Protein AF-A0AAD9ZVP8-F1 (afdb_monomer)

Structure (mmCIF, N/CA/C/O backbone):
data_AF-A0AAD9ZVP8-F1
#
_entry.id   AF-A0AAD9ZVP8-F1
#
loop_
_atom_site.group_PDB
_atom_site.id
_atom_site.type_symbol
_atom_site.label_atom_id
_atom_site.label_alt_id
_atom_site.label_comp_id
_atom_site.label_asym_id
_atom_site.label_entity_id
_atom_site.label_seq_id
_atom_site.pdbx_PDB_ins_code
_atom_site.Cartn_x
_atom_site.Cartn_y
_atom_site.Cartn_z
_atom_site.occupancy
_atom_site.B_iso_or_equiv
_atom_site.auth_seq_id
_atom_site.auth_comp_id
_atom_site.auth_asym_id
_atom_site.auth_atom_id
_atom_site.pdbx_PDB_model_num
ATOM 1 N N . MET A 1 1 ? 34.867 -7.747 -11.041 1.00 59.44 1 MET A N 1
ATOM 2 C CA . MET A 1 1 ? 35.199 -8.078 -9.638 1.00 59.44 1 MET A CA 1
ATOM 3 C C . MET A 1 1 ? 35.998 -9.370 -9.500 1.00 59.44 1 MET A C 1
ATOM 5 O O . MET A 1 1 ? 36.980 -9.346 -8.780 1.00 59.44 1 MET A O 1
ATOM 9 N N . MET A 1 2 ? 35.679 -10.453 -10.226 1.00 61.31 2 MET A N 1
ATOM 10 C CA . MET A 1 2 ? 36.407 -11.732 -10.077 1.00 61.31 2 MET A CA 1
ATOM 11 C C . MET A 1 2 ? 37.898 -11.703 -10.462 1.00 61.31 2 MET A C 1
ATOM 13 O O . MET A 1 2 ? 38.657 -12.533 -9.989 1.00 61.31 2 MET A O 1
ATOM 17 N N . THR A 1 3 ? 38.340 -10.748 -11.284 1.00 76.00 3 THR A N 1
ATOM 18 C CA . THR A 1 3 ? 39.756 -10.574 -11.654 1.00 76.00 3 THR A CA 1
ATOM 19 C C . THR A 1 3 ? 40.598 -9.817 -10.627 1.00 76.00 3 THR A C 1
ATOM 21 O O . THR A 1 3 ? 41.817 -9.883 -10.709 1.00 76.00 3 THR A O 1
ATOM 24 N N . LEU A 1 4 ? 39.982 -9.075 -9.699 1.00 77.50 4 LEU A N 1
ATOM 25 C CA . LEU A 1 4 ? 40.691 -8.251 -8.706 1.00 77.50 4 LEU A CA 1
ATOM 26 C C . LEU A 1 4 ? 40.782 -8.926 -7.325 1.00 77.50 4 LEU A C 1
ATOM 28 O O . LEU A 1 4 ? 41.330 -8.322 -6.414 1.00 77.50 4 LEU A O 1
ATOM 32 N N . GLU A 1 5 ? 40.235 -10.141 -7.171 1.00 78.69 5 GLU A N 1
ATOM 33 C CA . GLU A 1 5 ? 40.233 -10.924 -5.916 1.00 78.69 5 GLU A CA 1
ATOM 34 C C . GLU A 1 5 ? 39.786 -10.126 -4.673 1.00 78.69 5 GLU A C 1
ATOM 36 O O . GLU A 1 5 ? 40.235 -10.362 -3.555 1.00 78.69 5 GLU A O 1
ATOM 41 N N . ILE A 1 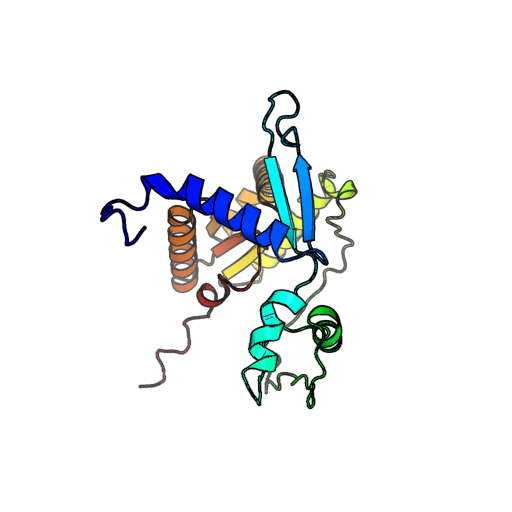6 ? 38.883 -9.163 -4.866 1.00 78.12 6 ILE A N 1
ATOM 42 C CA . ILE A 1 6 ? 38.380 -8.306 -3.791 1.00 78.12 6 ILE A CA 1
ATOM 43 C C . ILE A 1 6 ? 37.360 -9.097 -2.974 1.00 78.12 6 ILE A C 1
ATOM 45 O O . ILE A 1 6 ? 36.383 -9.606 -3.524 1.00 78.12 6 ILE A O 1
ATOM 49 N N . THR A 1 7 ? 37.594 -9.187 -1.667 1.00 75.12 7 THR A N 1
ATOM 50 C CA . THR A 1 7 ? 36.713 -9.884 -0.721 1.00 75.12 7 THR A CA 1
ATOM 51 C C . THR A 1 7 ? 35.566 -9.014 -0.223 1.00 75.12 7 THR A C 1
ATOM 53 O O . THR A 1 7 ? 34.509 -9.551 0.090 1.00 75.12 7 THR A O 1
ATOM 56 N N . ASP A 1 8 ? 35.772 -7.697 -0.148 1.00 79.00 8 ASP A N 1
ATOM 57 C CA . ASP A 1 8 ? 34.772 -6.746 0.333 1.00 79.00 8 ASP A CA 1
ATOM 58 C C . ASP A 1 8 ? 34.085 -6.039 -0.842 1.00 79.00 8 ASP A C 1
ATOM 60 O O . ASP A 1 8 ? 34.660 -5.182 -1.518 1.00 79.00 8 ASP A O 1
ATOM 64 N N . THR A 1 9 ? 32.870 -6.480 -1.156 1.00 79.69 9 THR A N 1
ATOM 65 C CA . THR A 1 9 ? 32.076 -5.957 -2.273 1.00 79.69 9 THR A CA 1
ATOM 66 C C . THR A 1 9 ? 31.272 -4.716 -1.907 1.00 79.69 9 THR A C 1
ATOM 68 O O . THR A 1 9 ? 30.833 -4.004 -2.815 1.00 79.69 9 THR A O 1
ATOM 71 N N . ASP A 1 10 ? 31.088 -4.443 -0.616 1.00 83.56 10 ASP A N 1
ATOM 72 C CA . ASP A 1 10 ? 30.189 -3.386 -0.146 1.00 83.56 10 ASP A CA 1
ATOM 73 C C . ASP A 1 10 ? 30.763 -1.998 -0.459 1.00 83.56 10 ASP A C 1
ATOM 75 O O . ASP A 1 10 ? 30.036 -1.109 -0.911 1.00 83.56 10 ASP A O 1
ATOM 79 N N . ASP A 1 11 ? 32.089 -1.858 -0.387 1.00 85.31 11 ASP A N 1
ATOM 80 C CA . ASP A 1 11 ? 32.824 -0.644 -0.769 1.00 85.31 11 ASP A CA 1
ATOM 81 C C . ASP A 1 11 ? 32.603 -0.230 -2.238 1.00 85.31 11 ASP A C 1
ATOM 83 O O . ASP A 1 11 ? 32.777 0.934 -2.612 1.00 85.31 11 ASP A O 1
ATOM 87 N N . PHE A 1 12 ? 32.200 -1.169 -3.100 1.00 86.88 12 PHE A N 1
ATOM 88 C CA . PHE A 1 12 ? 32.049 -0.951 -4.541 1.00 86.88 12 PHE A CA 1
ATOM 89 C C . PHE A 1 12 ? 30.594 -0.806 -5.001 1.00 86.88 12 PHE A C 1
ATOM 91 O O . PHE A 1 12 ? 30.352 -0.622 -6.201 1.00 86.88 12 PHE A O 1
ATOM 98 N N . LEU A 1 13 ? 29.627 -0.817 -4.077 1.00 89.00 13 LEU A N 1
ATOM 99 C CA . LEU A 1 13 ? 28.199 -0.714 -4.388 1.00 89.00 13 LEU A CA 1
ATOM 100 C C . LEU A 1 13 ? 27.863 0.551 -5.198 1.00 89.00 13 LEU A C 1
ATOM 102 O O . LEU A 1 13 ? 27.080 0.512 -6.150 1.00 89.00 13 LEU A O 1
ATOM 106 N N . HIS A 1 14 ? 28.495 1.679 -4.867 1.00 91.31 14 HIS A N 1
ATOM 107 C CA . HIS A 1 14 ? 28.288 2.943 -5.577 1.00 91.31 14 HIS A CA 1
ATOM 108 C C . HIS A 1 14 ? 28.765 2.882 -7.033 1.00 91.31 14 HIS A C 1
ATOM 110 O O . HIS A 1 14 ? 28.076 3.363 -7.933 1.00 91.31 14 HIS A O 1
ATOM 116 N N . ILE A 1 15 ? 29.916 2.248 -7.282 1.00 91.62 15 ILE A N 1
ATOM 117 C CA . ILE A 1 15 ? 30.448 2.083 -8.641 1.00 91.62 15 ILE A CA 1
ATOM 118 C C . ILE A 1 15 ? 29.540 1.151 -9.438 1.00 91.62 15 ILE A C 1
ATOM 120 O O . ILE A 1 15 ? 29.192 1.467 -10.574 1.00 91.62 15 ILE A O 1
ATOM 124 N N . GLN A 1 16 ? 29.104 0.046 -8.829 1.00 90.88 16 GLN A N 1
ATOM 125 C CA . GLN A 1 16 ? 28.146 -0.864 -9.448 1.00 90.88 16 GLN A CA 1
ATOM 126 C C . GLN A 1 16 ? 26.853 -0.136 -9.836 1.00 90.88 16 GLN A C 1
ATOM 128 O O . GLN A 1 16 ? 26.400 -0.276 -10.966 1.00 90.88 16 GLN A O 1
ATOM 133 N N . THR A 1 17 ? 26.326 0.720 -8.960 1.00 92.00 17 THR A N 1
ATOM 134 C CA . THR A 1 17 ? 25.105 1.496 -9.229 1.00 92.00 17 THR A CA 1
ATOM 135 C C . THR A 1 17 ? 25.268 2.422 -10.445 1.00 92.00 17 THR A C 1
ATOM 137 O O . THR A 1 17 ? 24.377 2.503 -11.292 1.00 92.00 17 THR A O 1
ATOM 140 N N . ILE A 1 18 ? 26.424 3.087 -10.585 1.00 94.06 18 ILE A N 1
ATOM 141 C CA . ILE A 1 18 ? 26.738 3.929 -11.756 1.00 94.06 18 ILE A CA 1
ATOM 142 C C . ILE A 1 18 ? 26.882 3.075 -13.023 1.00 94.06 18 ILE A C 1
ATOM 144 O O . ILE A 1 18 ? 26.387 3.459 -14.085 1.00 94.06 18 ILE A O 1
ATOM 148 N N . CYS A 1 19 ? 27.542 1.918 -12.930 1.00 93.94 19 CYS A N 1
ATOM 149 C CA . CYS A 1 19 ? 27.679 0.988 -14.049 1.00 93.94 19 CYS A CA 1
ATOM 150 C C . CYS A 1 19 ? 26.321 0.440 -14.510 1.00 93.94 19 CYS A C 1
ATOM 152 O O . CYS A 1 19 ? 26.070 0.384 -15.716 1.00 93.94 19 CYS A O 1
ATOM 154 N N . ASP A 1 20 ? 25.438 0.089 -13.578 1.00 93.12 20 ASP A N 1
ATOM 155 C CA . ASP A 1 20 ? 24.083 -0.379 -13.868 1.00 93.12 20 ASP A CA 1
ATOM 156 C C . ASP A 1 20 ? 23.264 0.730 -14.538 1.00 93.12 20 ASP A C 1
ATOM 158 O O . ASP A 1 20 ? 22.659 0.502 -15.587 1.00 93.12 20 ASP A O 1
ATOM 162 N N . PHE A 1 21 ? 23.326 1.962 -14.018 1.00 93.88 21 PHE A N 1
ATOM 163 C CA . PHE A 1 21 ? 22.697 3.128 -14.644 1.00 93.88 21 PHE A CA 1
ATOM 164 C C . PHE A 1 21 ? 23.197 3.349 -16.079 1.00 93.88 21 PHE A C 1
ATOM 166 O O . PHE A 1 21 ? 22.393 3.453 -17.008 1.00 93.88 21 PHE A O 1
ATOM 173 N N . ALA A 1 22 ? 24.518 3.369 -16.286 1.00 93.88 22 ALA A N 1
ATOM 174 C CA . ALA A 1 22 ? 25.115 3.553 -17.608 1.00 93.88 22 ALA A CA 1
ATOM 175 C C . ALA A 1 22 ? 24.710 2.433 -18.581 1.00 93.88 22 ALA A C 1
ATOM 177 O O . ALA A 1 22 ? 24.419 2.694 -19.750 1.00 93.88 22 ALA A O 1
ATOM 178 N N . THR A 1 23 ? 24.632 1.195 -18.089 1.00 94.31 23 THR A N 1
ATOM 179 C CA . THR A 1 23 ? 24.200 0.034 -18.876 1.00 94.31 23 THR A CA 1
ATOM 180 C C . THR A 1 23 ? 22.735 0.154 -19.282 1.00 94.31 23 THR A C 1
ATOM 182 O O . THR A 1 23 ? 22.406 -0.066 -20.449 1.00 94.31 23 THR A O 1
ATOM 185 N N . LEU A 1 24 ? 21.849 0.541 -18.359 1.00 93.00 24 LEU A N 1
ATOM 186 C CA . LEU A 1 24 ? 20.423 0.711 -18.641 1.00 93.00 24 LEU A CA 1
ATOM 187 C C . LEU A 1 24 ? 20.175 1.831 -19.657 1.00 93.00 24 LEU A C 1
ATOM 189 O O . LEU A 1 24 ? 19.443 1.613 -20.621 1.00 93.00 24 LEU A O 1
ATOM 193 N N . VAL A 1 25 ? 20.830 2.984 -19.491 1.00 92.12 25 VAL A N 1
ATOM 194 C CA . VAL A 1 25 ? 20.725 4.120 -20.424 1.00 92.12 25 VAL A CA 1
ATOM 195 C C . VAL A 1 25 ? 21.313 3.779 -21.799 1.00 92.12 25 VAL A C 1
ATOM 197 O O . VAL A 1 25 ? 20.757 4.177 -22.821 1.00 92.12 25 VAL A O 1
ATOM 200 N N . GLY A 1 26 ? 22.410 3.018 -21.846 1.00 92.25 26 GLY A N 1
ATOM 201 C CA . GLY A 1 26 ? 23.027 2.584 -23.103 1.00 92.25 26 GLY A CA 1
ATOM 202 C C . GLY A 1 26 ? 22.234 1.504 -23.845 1.00 92.25 26 GLY A C 1
ATOM 203 O O . GLY A 1 26 ? 22.279 1.443 -25.073 1.00 92.25 26 GLY A O 1
ATOM 204 N N . THR A 1 27 ? 21.499 0.659 -23.118 1.00 92.12 27 THR A N 1
ATOM 205 C CA . THR A 1 27 ? 20.766 -0.482 -23.692 1.00 92.12 27 THR A CA 1
ATOM 206 C C . THR A 1 27 ? 19.342 -0.109 -24.095 1.00 92.12 27 THR A C 1
ATOM 208 O O . THR A 1 27 ? 18.885 -0.482 -25.178 1.00 92.12 27 THR A O 1
ATOM 211 N N . TYR A 1 28 ? 18.619 0.617 -23.238 1.00 89.56 28 TYR A N 1
ATOM 212 C CA . TYR A 1 28 ? 17.201 0.901 -23.436 1.00 89.56 28 TYR A CA 1
ATOM 213 C C . TYR A 1 28 ? 16.975 2.351 -23.863 1.00 89.56 28 TYR A C 1
ATOM 215 O O . TYR A 1 28 ? 17.148 3.287 -23.092 1.00 89.56 28 TYR A O 1
ATOM 223 N N . THR A 1 29 ? 16.514 2.533 -25.100 1.00 81.38 29 THR A N 1
ATOM 224 C CA . THR A 1 29 ? 16.231 3.857 -25.686 1.00 81.38 29 THR A CA 1
ATOM 225 C C . THR A 1 29 ? 14.752 4.245 -25.647 1.00 81.38 29 THR A C 1
ATOM 227 O O . THR A 1 29 ? 14.397 5.370 -25.993 1.00 81.38 29 THR A O 1
ATOM 230 N N . ARG A 1 30 ? 13.863 3.320 -25.264 1.00 85.06 30 ARG A N 1
ATOM 231 C CA . ARG A 1 30 ? 12.406 3.518 -25.244 1.00 85.06 30 ARG A CA 1
ATOM 232 C C . ARG A 1 30 ? 11.826 3.079 -23.910 1.00 85.06 30 ARG A C 1
ATOM 234 O O . ARG A 1 30 ? 12.261 2.079 -23.354 1.00 85.06 30 ARG A O 1
ATOM 241 N N . GLY A 1 31 ? 10.814 3.807 -23.443 1.00 84.12 31 GLY A N 1
ATOM 242 C CA . GLY A 1 31 ? 10.083 3.476 -22.219 1.00 84.12 31 GLY A CA 1
ATOM 243 C C . GLY A 1 31 ? 10.792 3.875 -20.923 1.00 84.12 31 GLY A C 1
ATOM 244 O O . GLY A 1 31 ? 10.226 3.653 -19.858 1.00 84.12 31 GLY A O 1
ATOM 245 N N . LEU A 1 32 ? 11.981 4.483 -20.993 1.00 91.12 32 LEU A N 1
ATOM 246 C CA . LEU A 1 32 ? 12.679 5.052 -19.842 1.00 91.12 32 LEU A CA 1
ATOM 247 C C . LEU A 1 32 ? 12.770 6.572 -19.977 1.00 91.12 32 LEU A C 1
ATOM 249 O O . LEU A 1 32 ? 12.989 7.086 -21.075 1.00 91.12 32 LEU A O 1
ATOM 253 N N . SER A 1 33 ? 12.648 7.265 -18.849 1.00 92.75 33 SER A N 1
ATOM 254 C CA . SER A 1 33 ? 12.877 8.704 -18.729 1.00 92.75 33 SER A CA 1
ATOM 255 C C . SER A 1 33 ? 13.888 8.974 -17.626 1.00 92.75 33 SER A C 1
ATOM 257 O O . SER A 1 33 ? 13.885 8.309 -16.590 1.00 92.75 33 SER A O 1
ATOM 259 N N . ILE A 1 34 ? 14.731 9.978 -17.839 1.00 92.69 34 ILE A N 1
ATOM 260 C CA . ILE A 1 34 ? 15.648 10.485 -16.822 1.00 92.69 34 ILE A CA 1
ATOM 261 C C . ILE A 1 34 ? 15.014 11.738 -16.226 1.00 92.69 34 ILE A C 1
ATOM 263 O O . ILE A 1 34 ? 14.732 12.693 -16.951 1.00 92.69 34 ILE A O 1
ATOM 267 N N . ILE A 1 35 ? 14.778 11.714 -14.920 1.00 92.81 35 ILE A N 1
ATOM 268 C CA . ILE A 1 35 ? 14.218 12.823 -14.150 1.00 92.81 35 ILE A CA 1
ATOM 269 C C . ILE A 1 35 ? 15.341 13.373 -13.272 1.00 92.81 35 ILE A C 1
ATOM 271 O O . ILE A 1 35 ? 16.049 12.610 -12.616 1.00 92.81 35 ILE A O 1
ATOM 275 N N . ILE A 1 36 ? 15.532 14.690 -13.312 1.00 92.56 36 ILE A N 1
ATOM 276 C CA . ILE A 1 36 ? 16.545 15.393 -12.525 1.00 92.56 36 ILE A CA 1
ATOM 277 C C . ILE A 1 36 ? 15.810 16.355 -11.607 1.00 92.56 36 ILE A C 1
ATOM 279 O O . ILE A 1 36 ? 15.215 17.326 -12.080 1.00 92.56 36 ILE A O 1
ATOM 283 N N . GLU A 1 37 ? 15.858 16.080 -10.313 1.00 90.75 37 GLU A N 1
ATOM 284 C CA . GLU A 1 37 ? 15.217 16.884 -9.280 1.00 90.75 37 GLU A CA 1
ATOM 285 C C . GLU A 1 37 ? 16.313 17.603 -8.495 1.00 90.75 37 GLU A C 1
ATOM 287 O O . GLU A 1 37 ? 17.084 16.955 -7.799 1.00 90.75 37 GLU A O 1
ATOM 292 N N . PRO A 1 38 ? 16.468 18.929 -8.642 1.00 86.94 38 PRO A N 1
ATOM 293 C CA . PRO A 1 38 ? 17.549 19.660 -7.979 1.00 86.94 38 PRO A CA 1
ATOM 294 C C . PRO A 1 38 ? 17.308 19.898 -6.479 1.00 86.94 38 PRO A C 1
ATOM 296 O O . PRO A 1 38 ? 18.251 20.234 -5.760 1.00 86.94 38 PRO A O 1
ATOM 299 N N . PHE A 1 39 ? 16.058 19.777 -6.025 1.00 88.38 39 PHE A N 1
ATOM 300 C CA . PHE A 1 39 ? 15.632 20.049 -4.655 1.00 88.38 39 PHE A CA 1
ATOM 301 C C . PHE A 1 39 ? 14.542 19.057 -4.242 1.00 88.38 39 PHE A C 1
ATOM 303 O O . PHE A 1 39 ? 13.682 18.726 -5.059 1.00 88.38 39 PHE A O 1
ATOM 310 N N . ASP A 1 40 ? 14.526 18.670 -2.966 1.00 83.81 40 ASP A N 1
ATOM 311 C CA . ASP A 1 40 ? 13.388 17.976 -2.354 1.00 83.81 40 ASP A CA 1
ATOM 312 C C . ASP A 1 40 ? 12.226 18.971 -2.153 1.00 83.81 40 ASP A C 1
ATOM 314 O O . ASP A 1 40 ? 12.414 20.066 -1.610 1.00 83.81 40 ASP A O 1
ATOM 318 N N . GLU A 1 41 ? 11.006 18.586 -2.547 1.00 78.81 41 GLU A N 1
ATOM 319 C CA . GLU A 1 41 ? 9.777 19.366 -2.331 1.00 78.81 41 GLU A CA 1
ATOM 320 C C . GLU A 1 41 ? 9.571 19.756 -0.856 1.00 78.81 41 GLU A C 1
ATOM 322 O O . GLU A 1 41 ? 8.981 20.799 -0.560 1.00 78.81 41 GLU A O 1
ATOM 327 N N . ARG A 1 42 ? 10.066 18.943 0.085 1.00 80.00 42 ARG A N 1
ATOM 328 C CA . ARG A 1 42 ? 9.959 19.194 1.532 1.00 80.00 42 ARG A CA 1
ATOM 329 C C . ARG A 1 42 ? 10.949 20.240 2.034 1.00 80.00 42 ARG A C 1
ATOM 331 O O . ARG A 1 42 ? 10.700 20.855 3.071 1.00 80.00 42 ARG A O 1
ATOM 338 N N . MET A 1 43 ? 12.075 20.423 1.345 1.00 82.50 43 MET A N 1
ATOM 339 C CA . MET A 1 43 ? 13.186 21.274 1.783 1.00 82.50 43 MET A CA 1
ATOM 340 C C . MET A 1 43 ? 13.759 22.083 0.603 1.00 82.50 43 MET A C 1
ATOM 342 O O . MET A 1 43 ? 14.936 21.949 0.275 1.00 82.50 43 MET A O 1
ATOM 346 N N . PRO A 1 44 ? 12.978 23.000 -0.002 1.00 80.31 44 PRO A N 1
ATOM 347 C CA . PRO A 1 44 ? 13.347 23.675 -1.253 1.00 80.31 44 PRO A CA 1
ATOM 348 C C . PRO A 1 44 ? 14.577 24.593 -1.146 1.00 80.31 44 PRO A C 1
ATOM 350 O O . PRO A 1 44 ? 15.119 25.037 -2.153 1.00 80.31 44 PRO A O 1
ATOM 353 N N . HIS A 1 45 ? 15.009 24.923 0.074 1.00 85.12 45 HIS A N 1
ATOM 354 C CA . HIS A 1 45 ? 16.156 25.797 0.330 1.00 85.12 45 HIS A CA 1
ATOM 355 C C . HIS A 1 45 ? 17.485 25.047 0.473 1.00 85.12 45 HIS A C 1
ATOM 357 O O . HIS A 1 45 ? 18.532 25.693 0.526 1.00 85.12 45 HIS A O 1
ATOM 363 N N . ILE A 1 46 ? 17.458 23.715 0.552 1.00 88.88 46 ILE A N 1
ATOM 364 C CA . ILE A 1 46 ? 18.658 22.888 0.660 1.00 88.88 46 ILE A CA 1
ATOM 365 C C . ILE A 1 46 ? 18.865 22.203 -0.695 1.00 88.88 46 ILE A C 1
ATOM 367 O O . ILE A 1 46 ? 17.959 21.511 -1.154 1.00 88.88 46 ILE A O 1
ATOM 371 N N . PRO A 1 47 ? 20.014 22.407 -1.367 1.00 86.06 47 PRO A N 1
ATOM 372 C CA . PRO A 1 47 ? 20.300 21.702 -2.608 1.00 86.06 47 PRO A CA 1
ATOM 373 C C . PRO A 1 47 ? 20.488 20.211 -2.314 1.00 86.06 47 PRO A C 1
ATOM 375 O O . PRO A 1 47 ? 21.432 19.838 -1.617 1.00 86.06 47 PRO A O 1
ATOM 378 N N . ASP A 1 48 ? 19.603 19.385 -2.867 1.00 87.88 48 ASP A N 1
ATOM 379 C CA . ASP A 1 48 ? 19.665 17.923 -2.796 1.00 87.88 48 ASP A CA 1
ATOM 380 C C . ASP A 1 48 ? 19.357 17.341 -4.186 1.00 87.88 48 ASP A C 1
ATOM 382 O O . ASP A 1 48 ? 18.211 17.006 -4.490 1.00 87.88 48 ASP A O 1
ATOM 386 N N . PRO A 1 49 ? 20.347 17.342 -5.099 1.00 90.06 49 PRO A N 1
ATOM 387 C CA . PRO A 1 49 ? 20.126 16.940 -6.476 1.00 90.06 49 PRO A CA 1
ATOM 388 C C . PRO A 1 49 ? 20.014 15.416 -6.600 1.00 90.06 49 PRO A C 1
ATOM 390 O O . PRO A 1 49 ? 20.989 14.688 -6.402 1.00 90.06 49 PRO A O 1
ATOM 393 N N . VAL A 1 50 ? 18.848 14.943 -7.032 1.00 91.69 50 VAL A N 1
ATOM 394 C CA . VAL A 1 50 ? 18.556 13.532 -7.287 1.00 91.69 50 VAL A CA 1
ATOM 395 C C . VAL A 1 50 ? 18.403 13.286 -8.786 1.00 91.69 50 VAL A C 1
ATOM 397 O O . VAL A 1 50 ? 17.709 14.004 -9.507 1.00 91.69 50 VAL A O 1
ATOM 400 N N . LEU A 1 51 ? 19.068 12.234 -9.264 1.00 92.06 51 LEU A N 1
ATOM 401 C CA . LEU A 1 51 ? 18.947 11.725 -10.626 1.00 92.06 51 LEU A CA 1
ATOM 402 C C . LEU A 1 51 ? 18.190 10.396 -10.593 1.00 92.06 51 LEU A C 1
ATOM 404 O O . LEU A 1 51 ? 18.722 9.393 -10.119 1.00 92.06 51 LEU A O 1
ATOM 408 N N . GLN A 1 52 ? 16.972 10.371 -11.132 1.00 92.06 52 GLN A N 1
ATOM 409 C CA . GLN A 1 52 ? 16.126 9.182 -11.149 1.00 92.06 52 GLN A CA 1
ATOM 410 C C . GLN A 1 52 ? 15.916 8.666 -12.574 1.00 92.06 52 GLN A C 1
ATOM 412 O O . GLN A 1 52 ? 15.367 9.352 -13.438 1.00 92.06 52 GLN A O 1
ATOM 417 N N . LEU A 1 53 ? 16.291 7.408 -12.810 1.00 92.81 53 LEU A N 1
ATOM 418 C CA . LEU A 1 53 ? 15.919 6.677 -14.018 1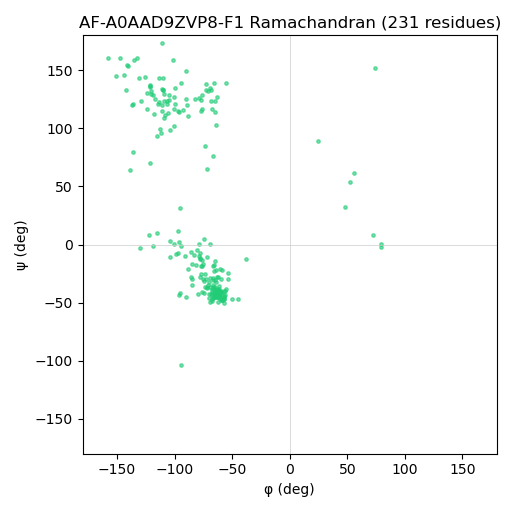.00 92.81 53 LEU A CA 1
ATOM 419 C C . LEU A 1 53 ? 14.572 5.984 -13.793 1.00 92.81 53 LEU A C 1
ATOM 421 O O . LEU A 1 53 ? 14.479 5.037 -13.015 1.00 92.81 53 LEU A O 1
ATOM 425 N N . SER A 1 54 ? 13.528 6.446 -14.477 1.00 92.94 54 SER A N 1
ATOM 426 C CA . SER A 1 54 ? 12.167 5.918 -14.333 1.00 92.94 54 SER A CA 1
ATOM 427 C C . SER A 1 54 ? 11.766 5.089 -15.547 1.00 92.94 54 SER A C 1
ATOM 429 O O . SER A 1 54 ? 11.781 5.581 -16.674 1.00 92.94 54 SER A O 1
ATOM 431 N N . CYS A 1 55 ? 11.375 3.834 -15.320 1.00 91.38 55 CYS A N 1
ATOM 432 C CA . CYS A 1 55 ? 10.787 2.977 -16.348 1.00 91.38 55 CYS A CA 1
ATOM 433 C C . CYS A 1 55 ? 9.261 3.142 -16.358 1.00 91.38 55 CYS A C 1
ATOM 435 O O . CYS A 1 55 ? 8.602 2.964 -15.334 1.00 91.38 55 CYS A O 1
ATOM 437 N N . HIS A 1 56 ? 8.702 3.467 -17.519 1.00 91.31 56 HIS A N 1
ATOM 438 C CA . HIS A 1 56 ? 7.264 3.651 -17.731 1.00 91.31 56 HIS A CA 1
ATOM 439 C C . HIS A 1 56 ? 6.610 2.469 -18.454 1.00 91.31 56 HIS A C 1
ATOM 441 O O . HIS A 1 56 ? 5.385 2.399 -18.522 1.00 91.31 56 HIS A O 1
ATOM 447 N N . ASP A 1 57 ? 7.410 1.546 -18.991 1.00 92.38 57 ASP A N 1
ATOM 448 C CA . ASP A 1 57 ? 6.928 0.377 -19.721 1.00 92.38 57 ASP A CA 1
ATOM 449 C C . ASP A 1 57 ? 7.210 -0.914 -18.941 1.00 92.38 57 ASP A C 1
ATOM 451 O O . ASP A 1 57 ? 8.286 -1.512 -19.018 1.00 92.38 57 ASP A O 1
ATOM 455 N N . ALA A 1 58 ? 6.201 -1.369 -18.196 1.00 91.19 58 ALA A N 1
ATOM 456 C CA . ALA A 1 58 ? 6.273 -2.610 -17.430 1.00 91.19 58 ALA A CA 1
ATOM 457 C C . ALA A 1 58 ? 6.388 -3.864 -18.321 1.00 91.19 58 ALA A C 1
ATOM 459 O O . ALA A 1 58 ? 6.805 -4.921 -17.834 1.00 91.19 58 ALA A O 1
ATOM 460 N N . SER A 1 59 ? 6.058 -3.772 -19.617 1.00 92.25 59 SER A N 1
ATOM 461 C CA . SER A 1 59 ? 6.153 -4.911 -20.536 1.00 92.25 59 SER A CA 1
ATOM 462 C C . SER A 1 59 ? 7.601 -5.358 -20.765 1.00 92.25 59 SER A C 1
ATOM 464 O O . SER A 1 59 ? 7.853 -6.549 -20.956 1.00 92.25 59 SER A O 1
ATOM 466 N N . LEU A 1 60 ? 8.569 -4.438 -20.653 1.00 91.25 60 LEU A N 1
ATOM 467 C CA . LEU A 1 60 ? 9.996 -4.729 -20.829 1.00 91.25 60 LEU A CA 1
ATOM 468 C C . LEU A 1 60 ? 10.503 -5.777 -19.832 1.00 91.25 60 LEU A C 1
ATOM 470 O O . LEU A 1 60 ? 11.263 -6.667 -20.207 1.00 91.25 60 LEU A O 1
ATOM 474 N N . ALA A 1 61 ? 10.050 -5.700 -18.578 1.00 91.38 61 ALA A N 1
ATOM 475 C CA . ALA A 1 61 ? 10.490 -6.602 -17.518 1.00 91.38 61 ALA A CA 1
ATOM 476 C C . ALA A 1 61 ? 9.892 -8.012 -17.653 1.00 91.38 61 ALA A C 1
ATOM 478 O O . ALA A 1 61 ? 10.562 -9.001 -17.360 1.00 91.38 61 ALA A O 1
ATOM 479 N N . ILE A 1 62 ? 8.638 -8.121 -18.104 1.00 92.75 62 ILE A N 1
ATOM 480 C CA . ILE A 1 62 ? 7.935 -9.409 -18.205 1.00 92.75 62 ILE A CA 1
ATOM 481 C C . ILE A 1 62 ? 8.168 -10.110 -19.551 1.00 92.75 62 ILE A C 1
ATOM 483 O O . ILE A 1 62 ? 8.032 -11.330 -19.642 1.00 92.75 62 ILE A O 1
ATOM 487 N N . LYS A 1 63 ? 8.573 -9.372 -20.591 1.00 92.44 63 LYS A N 1
ATOM 488 C CA . LYS A 1 63 ? 8.812 -9.904 -21.939 1.00 92.44 63 LYS A CA 1
ATOM 489 C C . LYS A 1 63 ? 9.713 -11.154 -21.964 1.00 92.44 63 LYS A C 1
ATOM 491 O O . LYS A 1 63 ? 9.291 -12.141 -22.564 1.00 92.44 63 LYS A O 1
ATOM 496 N N . PRO A 1 64 ? 10.870 -11.206 -21.270 1.00 94.00 64 PRO A N 1
ATOM 497 C CA . PRO A 1 64 ? 11.712 -12.405 -21.262 1.00 94.00 64 PRO A CA 1
ATOM 498 C C . PRO A 1 64 ? 11.026 -13.631 -20.647 1.00 94.00 64 PRO A C 1
ATOM 500 O O . PRO A 1 64 ? 11.350 -14.761 -21.003 1.00 94.00 64 PRO A O 1
ATOM 503 N N . VAL A 1 65 ? 10.079 -13.429 -19.724 1.00 94.50 65 VAL A N 1
ATOM 504 C CA . VAL A 1 65 ? 9.300 -14.517 -19.117 1.00 94.50 65 VAL A CA 1
ATOM 505 C C . VAL A 1 65 ? 8.341 -15.104 -20.151 1.00 94.50 65 VAL A C 1
ATOM 507 O O . VAL A 1 65 ? 8.287 -16.322 -20.308 1.00 94.50 65 VAL A O 1
ATOM 510 N N . PHE A 1 66 ? 7.636 -14.258 -20.903 1.00 93.19 66 PHE A N 1
ATOM 511 C CA . PHE A 1 66 ? 6.744 -14.717 -21.971 1.00 93.19 66 PHE A CA 1
ATOM 512 C C . PHE A 1 66 ? 7.493 -15.361 -23.143 1.00 93.19 66 PHE A C 1
ATOM 514 O O . PHE A 1 66 ? 6.997 -16.328 -23.711 1.00 93.19 66 PHE A O 1
ATOM 521 N N . ASP A 1 67 ? 8.693 -14.875 -23.471 1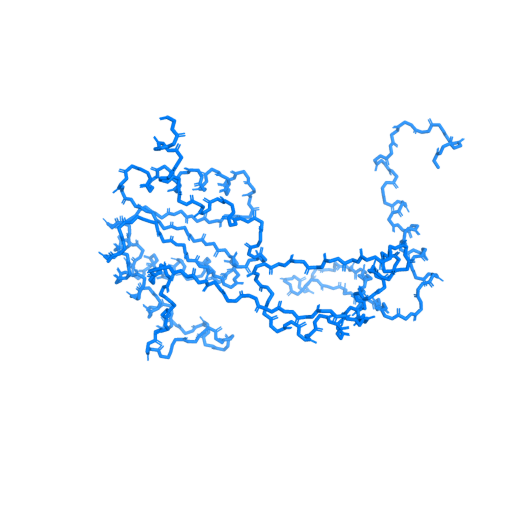.00 94.00 67 ASP A N 1
ATOM 522 C CA . ASP A 1 67 ? 9.502 -15.438 -24.559 1.00 94.00 67 ASP A CA 1
ATOM 523 C C . ASP A 1 67 ? 10.139 -16.788 -24.165 1.00 94.00 67 ASP A C 1
ATOM 525 O O . ASP A 1 67 ? 10.336 -17.663 -25.010 1.00 94.00 67 ASP A O 1
ATOM 529 N N . ARG A 1 68 ? 10.462 -16.983 -22.877 1.00 96.62 68 ARG A N 1
ATOM 530 C CA . ARG A 1 68 ? 11.139 -18.194 -22.379 1.00 96.62 68 ARG A CA 1
ATOM 531 C C . ARG A 1 68 ? 10.188 -19.350 -22.072 1.00 96.62 68 ARG A C 1
ATOM 533 O O . ARG A 1 68 ? 10.585 -20.507 -22.216 1.00 96.62 68 ARG A O 1
ATOM 540 N N . PHE A 1 69 ? 8.979 -19.067 -21.592 1.00 96.06 69 PHE A N 1
ATOM 541 C CA . PHE A 1 69 ? 8.048 -20.091 -21.119 1.00 96.06 69 PHE A CA 1
ATOM 542 C C . PHE A 1 69 ? 6.844 -20.227 -22.050 1.00 96.06 69 PHE A C 1
ATOM 544 O O . PHE A 1 69 ? 6.196 -19.249 -22.396 1.00 96.06 69 PHE A O 1
ATOM 551 N N . GLN A 1 70 ? 6.490 -21.468 -22.391 1.00 93.62 70 GLN A N 1
ATOM 552 C CA . GLN A 1 70 ? 5.359 -21.756 -23.279 1.00 93.62 70 GLN A CA 1
ATOM 553 C C . GLN A 1 70 ? 4.005 -21.337 -22.686 1.00 93.62 70 GLN A C 1
ATOM 555 O O . GLN A 1 70 ? 3.113 -20.905 -23.413 1.00 93.62 70 GLN A O 1
ATOM 560 N N . SER A 1 71 ? 3.828 -21.494 -21.372 1.00 93.25 71 SER A N 1
ATOM 561 C CA . SER A 1 71 ? 2.584 -21.161 -20.678 1.00 93.25 71 SER A CA 1
ATOM 562 C C . SER A 1 71 ? 2.878 -20.423 -19.380 1.00 93.25 71 SER A C 1
ATOM 564 O O . SER A 1 71 ? 3.529 -20.971 -18.490 1.00 93.25 71 SER A O 1
ATOM 566 N N . VAL A 1 72 ? 2.349 -19.208 -19.258 1.00 93.56 72 VAL A N 1
ATOM 567 C CA . VAL A 1 72 ? 2.429 -18.386 -18.047 1.00 93.56 72 VAL A CA 1
ATOM 568 C C . VAL A 1 72 ? 1.013 -18.159 -17.533 1.00 93.56 72 VAL A C 1
ATOM 570 O O . VAL A 1 72 ? 0.148 -17.693 -18.273 1.00 93.56 72 VAL A O 1
ATOM 573 N N . VAL A 1 73 ? 0.768 -18.502 -16.269 1.00 92.69 73 VAL A N 1
ATOM 574 C CA . VAL A 1 73 ? -0.535 -18.324 -15.618 1.00 92.69 73 VAL A CA 1
ATOM 575 C C . VAL A 1 73 ? -0.400 -17.237 -14.561 1.00 92.69 73 VAL A C 1
ATOM 577 O O . VAL A 1 73 ? 0.387 -17.370 -13.629 1.00 92.69 73 VAL A O 1
ATOM 580 N N . ILE A 1 74 ? -1.174 -16.163 -14.709 1.00 90.44 74 ILE A N 1
ATOM 581 C CA . ILE A 1 74 ? -1.239 -15.073 -13.734 1.00 90.44 74 ILE A CA 1
ATOM 582 C C . ILE A 1 74 ? -2.497 -15.275 -12.894 1.00 90.44 74 ILE A C 1
ATOM 584 O O . ILE A 1 74 ? -3.613 -15.215 -13.408 1.00 90.44 74 ILE A O 1
ATOM 588 N N . THR A 1 75 ? -2.318 -15.503 -11.597 1.00 89.25 75 THR A N 1
ATOM 589 C CA . THR A 1 75 ? -3.415 -15.651 -10.637 1.00 89.25 75 THR A CA 1
ATOM 590 C C . THR A 1 75 ? -3.302 -14.592 -9.556 1.00 89.25 75 THR A C 1
ATOM 592 O O . THR A 1 75 ? -2.256 -14.468 -8.924 1.00 89.25 75 THR A O 1
ATOM 595 N N . SER A 1 76 ? -4.379 -13.860 -9.287 1.00 85.31 76 SER A N 1
ATOM 596 C CA . SER A 1 76 ? -4.489 -13.073 -8.060 1.00 85.31 76 SER A CA 1
ATOM 597 C C . SER A 1 76 ? -5.952 -12.937 -7.643 1.00 85.31 76 SER A C 1
ATOM 599 O O . SER A 1 76 ? -6.851 -12.884 -8.483 1.00 85.31 76 SER A O 1
ATOM 601 N N . GLY A 1 77 ? -6.179 -12.930 -6.327 1.00 80.50 77 GLY A N 1
ATOM 602 C CA . GLY A 1 77 ? -7.509 -12.830 -5.724 1.00 80.50 77 GLY A CA 1
ATOM 603 C C . GLY A 1 77 ? -8.075 -11.409 -5.693 1.00 80.50 77 GLY A C 1
ATOM 604 O O . GLY A 1 77 ? -9.247 -11.234 -5.379 1.00 80.50 77 GLY A O 1
ATOM 605 N N . THR A 1 78 ? -7.264 -10.399 -6.018 1.00 79.62 78 THR A N 1
ATOM 606 C CA . THR A 1 78 ? -7.631 -8.976 -5.937 1.00 79.62 78 THR A CA 1
ATOM 607 C C . THR A 1 78 ? -7.503 -8.241 -7.270 1.00 79.62 78 THR A C 1
ATOM 609 O O . THR A 1 78 ? -7.651 -7.021 -7.302 1.00 79.62 78 THR A O 1
ATOM 612 N N . LEU A 1 79 ? -7.249 -8.954 -8.379 1.00 80.12 79 LEU A N 1
ATOM 613 C CA . LEU A 1 79 ? -7.229 -8.342 -9.712 1.00 80.12 79 LEU A CA 1
ATOM 614 C C . LEU A 1 79 ? -8.625 -7.824 -10.057 1.00 80.12 79 LEU A C 1
ATOM 616 O O . LEU A 1 79 ? -9.522 -8.583 -10.430 1.00 80.12 79 LEU A O 1
ATOM 620 N N . SER A 1 80 ? -8.795 -6.513 -9.951 1.00 75.62 80 SER A N 1
ATOM 621 C CA . SER A 1 80 ? -9.917 -5.792 -10.532 1.00 75.62 80 SER A CA 1
ATOM 622 C C . SER A 1 80 ? -9.544 -5.349 -11.950 1.00 75.62 80 SER A C 1
ATOM 624 O O . SER A 1 80 ? -8.376 -5.128 -12.253 1.00 75.62 80 SER A O 1
ATOM 626 N N . LEU A 1 81 ? -10.535 -5.257 -12.845 1.00 81.19 81 LEU A N 1
ATOM 627 C CA . LEU A 1 81 ? -10.333 -4.869 -14.251 1.00 81.19 81 LEU A CA 1
ATOM 628 C C . LEU A 1 81 ? -9.302 -5.755 -14.986 1.00 81.19 81 LEU A C 1
ATOM 630 O O . LEU A 1 81 ? -8.289 -5.274 -15.489 1.00 81.19 81 LEU A O 1
ATOM 634 N N . ILE A 1 82 ? -9.584 -7.061 -15.083 1.00 84.44 82 ILE A N 1
ATOM 635 C CA . ILE A 1 82 ? -8.689 -8.063 -15.701 1.00 84.44 82 ILE A CA 1
ATOM 636 C C . ILE A 1 82 ? -8.251 -7.713 -17.138 1.00 84.44 82 ILE A C 1
ATOM 638 O O . ILE A 1 82 ? -7.178 -8.123 -17.569 1.00 84.44 82 ILE A O 1
ATOM 642 N N . ASP A 1 83 ? -9.031 -6.898 -17.852 1.00 85.62 83 ASP A N 1
ATOM 643 C CA . ASP A 1 83 ? -8.745 -6.456 -19.223 1.00 85.62 83 ASP A CA 1
ATOM 644 C C . ASP A 1 83 ? -7.654 -5.373 -19.319 1.00 85.62 83 ASP A C 1
ATOM 646 O O . ASP A 1 83 ? -7.146 -5.101 -20.411 1.00 85.62 83 ASP A O 1
ATOM 650 N N . LEU A 1 84 ? -7.275 -4.748 -18.198 1.00 89.19 84 LEU A N 1
ATOM 651 C CA . LEU A 1 84 ? -6.227 -3.725 -18.160 1.00 89.19 84 LEU A CA 1
ATOM 652 C C . LEU A 1 84 ? -4.825 -4.341 -18.257 1.00 89.19 84 LEU A C 1
ATOM 654 O O . LEU A 1 84 ? -3.968 -3.820 -18.970 1.00 89.19 84 LEU A O 1
ATOM 658 N N . TYR A 1 85 ? -4.595 -5.461 -17.570 1.00 89.75 85 TYR A N 1
ATOM 659 C CA . TYR A 1 85 ? -3.277 -6.095 -17.479 1.00 89.75 85 TYR A CA 1
ATOM 660 C C . TYR A 1 85 ? -2.703 -6.521 -18.839 1.00 89.75 85 TYR A C 1
ATOM 662 O O . TYR A 1 85 ? -1.534 -6.221 -19.079 1.00 89.75 85 TYR A O 1
ATOM 670 N N . PRO A 1 86 ? -3.482 -7.126 -19.760 1.00 91.69 86 PRO A N 1
ATOM 671 C CA . PRO A 1 86 ? -3.024 -7.421 -21.119 1.00 91.69 86 PRO A CA 1
ATOM 672 C C . PRO A 1 86 ? -2.500 -6.192 -21.864 1.00 91.69 86 PRO A C 1
ATOM 674 O O . PRO A 1 86 ? -1.496 -6.280 -22.566 1.00 91.69 86 PRO A O 1
ATOM 677 N N . ARG A 1 87 ? -3.145 -5.031 -21.677 1.00 90.12 87 ARG A N 1
ATOM 678 C CA . ARG A 1 87 ? -2.746 -3.773 -22.325 1.00 90.12 87 ARG A CA 1
ATOM 679 C C . ARG A 1 87 ? -1.495 -3.177 -21.691 1.00 90.12 87 ARG A C 1
ATOM 681 O O . ARG A 1 87 ? -0.628 -2.704 -22.411 1.00 90.12 87 ARG A O 1
ATOM 688 N N . LEU A 1 88 ? -1.405 -3.213 -20.361 1.00 90.44 88 LEU A N 1
ATOM 689 C CA . LEU A 1 88 ? -0.275 -2.653 -19.616 1.00 90.44 88 LEU A CA 1
ATOM 690 C C . LEU A 1 88 ? 1.011 -3.469 -19.808 1.00 90.44 88 LEU A C 1
ATOM 692 O O . LEU A 1 88 ? 2.087 -2.907 -19.968 1.00 90.44 88 LEU A O 1
ATOM 696 N N . LEU A 1 89 ? 0.894 -4.796 -19.778 1.00 92.06 89 LEU A N 1
ATOM 697 C CA . LEU A 1 89 ? 2.021 -5.726 -19.880 1.00 92.06 89 LEU A CA 1
ATOM 698 C C . LEU A 1 89 ? 2.248 -6.235 -21.312 1.00 92.06 89 LEU A C 1
ATOM 700 O O . LEU A 1 89 ? 3.142 -7.048 -21.530 1.00 92.06 89 LEU A O 1
ATOM 704 N N . ASN A 1 90 ? 1.451 -5.759 -22.273 1.00 90.88 90 ASN A N 1
ATOM 705 C CA . ASN A 1 90 ? 1.544 -6.062 -23.700 1.00 90.88 90 ASN A CA 1
ATOM 706 C C . ASN A 1 90 ? 1.568 -7.573 -24.019 1.00 90.88 90 ASN A C 1
ATOM 708 O O . ASN A 1 90 ? 2.465 -8.072 -24.701 1.00 90.88 90 ASN A O 1
ATOM 712 N N . PHE A 1 91 ? 0.574 -8.313 -23.521 1.00 91.50 91 PHE A N 1
ATOM 713 C CA . PHE A 1 91 ? 0.406 -9.743 -23.807 1.00 91.50 91 PHE A CA 1
ATOM 714 C C . PHE A 1 91 ? -1.035 -10.081 -24.190 1.00 91.50 91 PHE A C 1
ATOM 716 O O . PHE A 1 91 ? -1.969 -9.345 -23.880 1.00 91.50 91 PHE A O 1
ATOM 723 N N . HIS A 1 92 ? -1.221 -11.229 -24.841 1.00 91.06 92 HIS A N 1
ATOM 724 C CA . HIS A 1 92 ? -2.530 -11.709 -25.278 1.00 91.06 92 HIS A CA 1
ATOM 725 C C . HIS A 1 92 ? -2.912 -12.971 -24.491 1.00 91.06 92 HIS A C 1
ATOM 727 O O . HIS A 1 92 ? -2.425 -14.056 -24.815 1.00 91.06 92 HIS A O 1
ATOM 733 N N . PRO A 1 93 ? -3.750 -12.868 -23.442 1.00 91.38 93 PRO A N 1
ATOM 734 C CA . PRO A 1 93 ? -4.197 -14.044 -22.709 1.00 91.38 93 PRO A CA 1
ATOM 735 C C . PRO A 1 93 ? -5.119 -14.902 -23.576 1.00 91.38 93 PRO A C 1
ATOM 737 O O . PRO A 1 93 ? -6.091 -14.409 -24.144 1.00 91.38 93 PRO A O 1
ATOM 740 N N . VAL A 1 94 ? -4.870 -16.211 -23.603 1.00 92.00 94 VAL A N 1
ATOM 741 C CA . VAL A 1 94 ? -5.802 -17.184 -24.202 1.00 92.00 94 VAL A CA 1
ATOM 742 C C . VAL A 1 94 ? -7.068 -17.310 -23.350 1.00 92.00 94 VAL A C 1
ATOM 744 O O . VAL A 1 94 ? -8.174 -17.452 -23.867 1.00 92.00 94 VAL A O 1
ATOM 747 N N . VAL A 1 95 ? -6.910 -17.239 -22.025 1.00 89.56 95 VAL A N 1
ATOM 748 C CA . VAL A 1 95 ? -8.003 -17.336 -21.058 1.00 89.56 95 VAL A CA 1
ATOM 749 C C . VAL A 1 95 ? -7.920 -16.160 -20.096 1.00 89.56 95 VAL A C 1
ATOM 751 O O . VAL A 1 95 ? -6.920 -15.974 -19.412 1.00 89.56 95 VAL A O 1
ATOM 754 N N . SER A 1 96 ? -9.006 -15.394 -20.023 1.00 88.56 96 SER A N 1
ATOM 755 C CA . SER A 1 96 ? -9.235 -14.369 -19.007 1.00 88.56 96 SER A CA 1
ATOM 756 C C . SER A 1 96 ? -10.554 -14.685 -18.308 1.00 88.56 96 SER A C 1
ATOM 758 O O . SER A 1 96 ? -11.611 -14.775 -18.951 1.00 88.56 96 SER A O 1
ATOM 760 N N . ARG A 1 97 ? -10.486 -14.975 -17.006 1.00 86.56 97 ARG A N 1
ATOM 761 C CA . ARG A 1 97 ? -11.636 -15.378 -16.189 1.00 86.56 97 ARG A CA 1
ATOM 762 C C . ARG A 1 97 ? -11.524 -14.767 -14.801 1.00 86.56 97 ARG A C 1
ATOM 764 O O . ARG A 1 97 ? -10.484 -14.859 -14.161 1.00 86.56 97 ARG A O 1
ATOM 771 N N . SER A 1 98 ? -12.626 -14.187 -14.343 1.00 85.38 98 SER A N 1
ATOM 772 C CA . SER A 1 98 ? -12.816 -13.804 -12.949 1.00 85.38 98 SER A CA 1
ATOM 773 C C . SER A 1 98 ? -13.770 -14.806 -12.314 1.00 85.38 98 SER A C 1
ATOM 775 O O . SER A 1 98 ? -14.873 -15.031 -12.819 1.00 85.38 98 SER A O 1
ATOM 777 N N . PHE A 1 99 ? -13.329 -15.432 -11.229 1.00 83.31 99 PHE A N 1
ATOM 778 C CA . PHE A 1 99 ? -14.155 -16.341 -10.451 1.00 83.31 99 PHE A CA 1
ATOM 779 C C . PHE A 1 99 ? -14.742 -15.561 -9.283 1.00 83.31 99 PHE A C 1
ATOM 781 O O . PHE A 1 99 ? -14.014 -15.101 -8.405 1.00 83.31 99 PHE A O 1
ATOM 788 N N . LYS A 1 100 ? -16.067 -15.393 -9.278 1.00 77.62 100 LYS A N 1
ATOM 789 C CA . LYS A 1 100 ? -16.755 -14.833 -8.115 1.00 77.62 100 LYS A CA 1
ATOM 790 C C . LYS A 1 100 ? -16.686 -15.845 -6.981 1.00 77.62 100 LYS A C 1
ATOM 792 O O . LYS A 1 100 ? -16.942 -17.031 -7.193 1.00 77.62 100 LYS A O 1
ATOM 797 N N . ILE A 1 101 ? -16.363 -15.366 -5.784 1.00 73.12 101 ILE A N 1
ATOM 798 C CA . ILE A 1 101 ? -16.434 -16.202 -4.594 1.00 73.12 101 ILE A CA 1
ATOM 799 C C . ILE A 1 101 ? -17.896 -16.615 -4.380 1.00 73.12 101 ILE A C 1
ATOM 801 O O . ILE A 1 101 ? -18.797 -15.778 -4.397 1.00 73.12 101 ILE A O 1
ATOM 805 N N . SER A 1 102 ? -18.136 -17.916 -4.249 1.00 73.12 102 SER A N 1
ATOM 806 C CA . SER A 1 102 ? -19.442 -18.459 -3.878 1.00 73.12 102 SER A CA 1
ATOM 807 C C . SER A 1 102 ? -19.357 -18.872 -2.419 1.00 73.12 102 SER A C 1
ATOM 809 O O . SER A 1 102 ? -18.793 -19.908 -2.076 1.00 73.12 102 SER A O 1
ATOM 811 N N . LEU A 1 103 ? -19.850 -18.006 -1.541 1.00 72.19 103 LEU A N 1
ATOM 812 C CA . LEU A 1 103 ? -19.963 -18.310 -0.123 1.00 72.19 103 LEU A CA 1
ATOM 813 C C . LEU A 1 103 ? -21.374 -18.836 0.139 1.00 72.19 103 LEU A C 1
ATOM 815 O O . LEU A 1 103 ? -22.349 -18.326 -0.404 1.00 72.19 103 LEU A O 1
ATOM 819 N N . THR A 1 104 ? -21.491 -19.864 0.976 1.00 74.56 104 THR A N 1
ATOM 820 C CA . THR A 1 104 ? -22.792 -20.406 1.405 1.00 74.56 104 THR A CA 1
ATOM 821 C C . THR A 1 104 ? -23.532 -19.469 2.364 1.00 74.56 104 THR A C 1
ATOM 823 O O . THR A 1 104 ? -24.702 -19.693 2.665 1.00 74.56 104 THR A O 1
ATOM 826 N N . ARG A 1 105 ? -22.844 -18.434 2.860 1.00 73.25 105 ARG A N 1
ATOM 827 C CA . ARG A 1 105 ? -23.339 -17.380 3.748 1.00 73.25 105 ARG A CA 1
ATOM 828 C C . ARG A 1 105 ? -22.735 -16.042 3.327 1.00 73.25 105 ARG A C 1
ATOM 830 O O . ARG A 1 105 ? -21.618 -16.011 2.814 1.00 73.25 105 ARG A O 1
ATOM 837 N N . ASP A 1 106 ? -23.428 -14.948 3.614 1.00 69.50 106 ASP A N 1
ATOM 838 C CA . ASP A 1 106 ? -22.902 -13.598 3.407 1.00 69.50 106 ASP A CA 1
ATOM 839 C C . ASP A 1 106 ? -21.848 -13.275 4.478 1.00 69.50 106 ASP A C 1
ATOM 841 O O . ASP A 1 106 ? -22.145 -12.710 5.528 1.00 69.50 106 ASP A O 1
ATOM 845 N N . CYS A 1 107 ? -20.600 -13.688 4.243 1.00 69.62 107 CYS A N 1
ATOM 846 C CA . CYS A 1 107 ? -19.503 -13.483 5.198 1.00 69.62 107 CYS A CA 1
ATOM 847 C C . CYS A 1 107 ? -18.822 -12.111 5.061 1.00 69.62 107 CYS A C 1
ATOM 849 O O . CYS A 1 107 ? -17.931 -11.795 5.844 1.00 69.62 107 CYS A O 1
ATOM 851 N N . ILE A 1 108 ? -19.181 -11.321 4.044 1.00 76.94 108 ILE A N 1
ATOM 852 C CA . ILE A 1 108 ? -18.563 -10.024 3.749 1.00 76.94 108 ILE A CA 1
ATOM 853 C C . ILE A 1 108 ? -19.673 -9.035 3.410 1.00 76.94 108 ILE A C 1
ATOM 855 O O . ILE A 1 108 ? -20.399 -9.226 2.438 1.00 76.94 108 ILE A O 1
ATOM 859 N N . CYS A 1 109 ? -19.775 -7.964 4.192 1.00 77.50 109 CYS A N 1
ATOM 860 C CA . CYS A 1 109 ? -20.739 -6.892 3.976 1.00 77.50 109 CYS A CA 1
ATOM 861 C C . CYS A 1 109 ? -19.987 -5.595 3.644 1.00 77.50 109 CYS A C 1
ATOM 863 O O . CYS A 1 109 ? -19.544 -4.897 4.559 1.00 77.50 109 CYS A O 1
ATOM 865 N N . PRO A 1 110 ? -19.773 -5.273 2.355 1.00 78.56 110 PRO A N 1
ATOM 866 C CA . PRO A 1 110 ? -19.248 -3.970 1.983 1.00 78.56 110 PRO A CA 1
ATOM 867 C C . PRO A 1 110 ? -20.311 -2.908 2.274 1.00 78.56 110 PRO A C 1
ATOM 869 O O . PRO A 1 110 ? -21.426 -2.974 1.758 1.00 78.56 110 PRO A O 1
ATOM 872 N N . TRP A 1 111 ? -19.955 -1.916 3.083 1.00 79.38 111 TRP A N 1
ATOM 873 C CA . TRP A 1 111 ? -20.832 -0.800 3.412 1.00 79.38 111 TRP A CA 1
ATOM 874 C C . TRP A 1 111 ? -20.184 0.520 3.013 1.00 79.38 111 TRP A C 1
ATOM 876 O O . TRP A 1 111 ? -18.995 0.743 3.238 1.00 79.38 111 TRP A O 1
ATOM 886 N N . PHE A 1 112 ? -20.986 1.394 2.417 1.00 67.75 112 PHE A N 1
ATOM 887 C CA . PHE A 1 112 ? -20.624 2.772 2.127 1.00 67.75 112 PHE A CA 1
ATOM 888 C C . PHE A 1 112 ? -21.443 3.677 3.044 1.00 67.75 112 PHE A C 1
ATOM 890 O O . PHE A 1 112 ? -22.652 3.495 3.190 1.00 67.75 112 PHE A O 1
ATOM 897 N N . SER A 1 113 ? -20.782 4.648 3.672 1.00 64.25 113 SER A N 1
ATOM 898 C CA . SER A 1 113 ? -21.490 5.645 4.471 1.00 64.25 113 SER A CA 1
ATOM 899 C C . SER A 1 113 ? -22.371 6.511 3.575 1.00 64.25 113 SER A C 1
ATOM 901 O O . SER A 1 113 ? -21.965 6.898 2.482 1.00 64.25 113 SER A O 1
ATOM 903 N N . LEU A 1 114 ? -23.580 6.815 4.051 1.00 57.97 114 LEU A N 1
ATOM 904 C CA . LEU A 1 114 ? -24.514 7.737 3.395 1.00 57.97 114 LEU A CA 1
ATOM 905 C C . LEU A 1 114 ? -24.143 9.210 3.627 1.00 57.97 114 LEU A C 1
ATOM 907 O O . LEU A 1 114 ? -24.700 10.088 2.973 1.00 57.97 114 LEU A O 1
ATOM 911 N N . MET A 1 115 ? -23.226 9.495 4.557 1.00 61.75 115 MET A N 1
ATOM 912 C CA . MET A 1 115 ? -22.644 10.828 4.687 1.00 61.75 115 MET A CA 1
ATOM 913 C C . MET A 1 115 ? -21.619 11.036 3.571 1.00 61.75 115 MET A C 1
ATOM 915 O O . MET A 1 115 ? -20.709 10.221 3.415 1.00 61.75 115 MET A O 1
ATOM 919 N N . GLU A 1 116 ? -21.736 12.141 2.829 1.00 60.06 116 GLU A N 1
ATOM 920 C CA . GLU A 1 116 ? -20.733 12.587 1.855 1.00 60.06 116 GLU A CA 1
ATOM 921 C C . GLU A 1 116 ? -19.442 12.998 2.580 1.00 60.06 116 GLU A C 1
ATOM 923 O O . GLU A 1 116 ? -19.157 14.176 2.787 1.00 60.06 116 GLU A O 1
ATOM 928 N N . VAL A 1 117 ? -18.656 12.019 3.021 1.00 66.00 117 VAL A N 1
ATOM 929 C CA . VAL A 1 117 ? -17.333 12.266 3.589 1.00 66.00 117 VAL A CA 1
ATOM 930 C C . VAL A 1 117 ? -16.308 12.045 2.487 1.00 66.00 117 VAL A C 1
ATOM 932 O O . VAL A 1 117 ? -16.158 10.938 1.971 1.00 66.00 117 VAL A O 1
ATOM 935 N N . SER A 1 118 ? -15.619 13.117 2.100 1.00 70.44 118 SER A N 1
ATOM 936 C CA . SER A 1 118 ? -14.605 13.089 1.050 1.00 70.44 118 SER A CA 1
ATOM 937 C C . SER A 1 118 ? -13.249 13.491 1.607 1.00 70.44 118 SER A C 1
ATOM 939 O O . SER A 1 118 ? -13.097 14.553 2.200 1.00 70.44 118 SER A O 1
ATOM 941 N N . THR A 1 119 ? -12.240 12.665 1.342 1.00 66.50 119 THR A N 1
ATOM 942 C CA . THR A 1 119 ? -10.823 12.990 1.554 1.00 66.50 119 THR A CA 1
ATOM 943 C C . THR A 1 119 ? -10.178 13.520 0.274 1.00 66.50 119 THR A C 1
ATOM 945 O O . THR A 1 119 ? -8.986 13.296 0.031 1.00 66.50 119 THR A O 1
ATOM 948 N N . LYS A 1 120 ? -10.938 14.218 -0.584 1.00 74.81 120 LYS A N 1
ATOM 949 C CA . LYS A 1 120 ? -10.345 14.987 -1.687 1.00 74.81 120 LYS A CA 1
ATOM 950 C C . LYS A 1 120 ? -9.324 15.965 -1.100 1.00 74.81 120 LYS A C 1
ATOM 952 O O . LYS A 1 120 ? -9.593 16.542 -0.056 1.00 74.81 120 LYS A O 1
ATOM 957 N N . PHE A 1 121 ? -8.175 16.134 -1.758 1.00 67.31 121 PHE A N 1
ATOM 958 C CA . PHE A 1 121 ? -7.055 16.947 -1.262 1.00 67.31 121 PHE A CA 1
ATOM 959 C C . PHE A 1 121 ? -7.506 18.306 -0.696 1.00 67.31 121 PHE A C 1
ATOM 961 O O . PHE A 1 121 ? -7.187 18.616 0.444 1.00 67.31 121 PHE A O 1
ATOM 968 N N . ASP A 1 122 ? -8.366 19.020 -1.426 1.00 67.19 122 ASP A N 1
ATOM 969 C CA . ASP A 1 122 ? -8.910 20.330 -1.029 1.00 67.19 122 ASP A CA 1
ATOM 970 C C . ASP A 1 122 ? -9.767 20.300 0.253 1.00 67.19 122 ASP A C 1
ATOM 972 O O . ASP A 1 122 ? -9.864 21.295 0.960 1.00 67.19 122 ASP A O 1
ATOM 976 N N . MET A 1 123 ? -10.408 19.164 0.548 1.00 68.81 123 MET A N 1
ATOM 977 C CA . MET A 1 123 ? -11.322 18.984 1.684 1.00 68.81 123 MET A CA 1
ATOM 978 C C . MET A 1 123 ? -10.639 18.354 2.906 1.00 68.81 123 MET A C 1
ATOM 980 O O . MET A 1 123 ? -11.248 18.264 3.968 1.00 68.81 123 MET A O 1
ATOM 984 N N . ARG A 1 124 ? -9.382 17.897 2.787 1.00 71.56 124 ARG A N 1
ATOM 985 C CA . ARG A 1 124 ? -8.664 17.222 3.888 1.00 71.56 124 ARG A CA 1
ATOM 986 C C . ARG A 1 124 ? -8.373 18.142 5.066 1.00 71.56 124 ARG A C 1
ATOM 988 O O . ARG A 1 124 ? -8.343 17.658 6.189 1.00 71.56 124 ARG A O 1
ATOM 995 N N . SER A 1 125 ? -8.190 19.431 4.794 1.00 70.81 125 SER A N 1
ATOM 996 C CA . SER A 1 125 ? -7.921 20.459 5.801 1.00 70.81 125 SER A CA 1
ATOM 997 C C . SER A 1 125 ? -9.183 20.948 6.519 1.00 70.81 125 SER A C 1
ATOM 999 O O . SER A 1 125 ? -9.077 21.773 7.422 1.00 70.81 125 SER A O 1
ATOM 1001 N N . ASP A 1 126 ? -10.377 20.485 6.123 1.00 79.75 126 ASP A N 1
ATOM 1002 C CA . ASP A 1 126 ? -11.612 20.850 6.811 1.00 79.75 126 ASP A CA 1
ATOM 1003 C C . ASP A 1 126 ? -11.739 20.051 8.127 1.00 79.75 126 ASP A C 1
ATOM 1005 O O . ASP A 1 126 ? -11.921 18.825 8.098 1.00 79.75 126 ASP A O 1
ATOM 1009 N N . PRO A 1 127 ? -11.705 20.711 9.301 1.00 80.06 127 PRO A N 1
ATOM 1010 C CA . PRO A 1 127 ? -11.868 20.035 10.588 1.00 80.06 127 PRO A CA 1
ATOM 1011 C C . PRO A 1 127 ? -13.229 19.328 10.729 1.00 80.06 127 PRO A C 1
ATOM 1013 O O . PRO A 1 127 ? -13.363 18.391 11.524 1.00 80.06 127 PRO A O 1
ATOM 1016 N N . GLY A 1 128 ? -14.244 19.727 9.952 1.00 83.88 128 GLY A N 1
ATOM 1017 C CA . GLY A 1 128 ? -15.533 19.042 9.881 1.00 83.88 128 GLY A CA 1
ATOM 1018 C C . GLY A 1 128 ? -15.410 17.607 9.365 1.00 83.88 128 GLY A C 1
ATOM 1019 O O . GLY A 1 128 ? -16.042 16.700 9.912 1.00 83.88 128 GLY A O 1
ATOM 1020 N N . VAL A 1 129 ? -14.539 17.373 8.380 1.00 85.12 129 VAL A N 1
ATOM 1021 C CA . VAL A 1 129 ? -14.284 16.040 7.812 1.00 85.12 129 VAL A CA 1
ATOM 1022 C C . VAL A 1 129 ? -13.614 15.137 8.846 1.00 85.12 129 VAL A C 1
ATOM 1024 O O . VAL A 1 129 ? -14.076 14.015 9.072 1.00 85.12 129 VAL A O 1
ATOM 1027 N N . ALA A 1 130 ? -12.593 15.645 9.544 1.00 86.25 130 ALA A N 1
ATOM 1028 C CA . ALA A 1 130 ? -11.922 14.921 10.624 1.00 86.25 130 ALA A CA 1
ATOM 1029 C C . ALA A 1 130 ? -12.914 14.506 11.722 1.00 86.25 130 ALA A C 1
ATOM 1031 O O . ALA A 1 130 ? -12.928 13.351 12.157 1.00 86.25 130 ALA A O 1
ATOM 1032 N N . ARG A 1 131 ? -13.801 15.421 12.131 1.00 87.38 13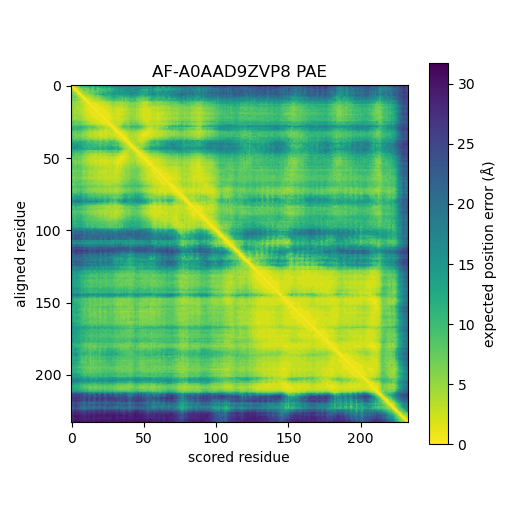1 ARG A N 1
ATOM 1033 C CA . ARG A 1 131 ? -14.830 15.137 13.140 1.00 87.38 131 ARG A CA 1
ATOM 1034 C C . ARG A 1 131 ? -15.845 14.097 12.667 1.00 87.38 131 ARG A C 1
ATOM 1036 O O . ARG A 1 131 ? -16.237 13.244 13.460 1.00 87.38 131 ARG A O 1
ATOM 1043 N N . ASN A 1 132 ? -16.269 14.154 11.406 1.00 88.81 132 ASN A N 1
ATOM 1044 C CA . ASN A 1 132 ? -17.224 13.196 10.844 1.00 88.81 132 ASN A CA 1
ATOM 1045 C C . ASN A 1 132 ? -16.638 11.779 10.795 1.00 88.81 132 ASN A C 1
ATOM 1047 O O . ASN A 1 132 ? -17.310 10.836 11.212 1.00 88.81 132 ASN A O 1
ATOM 1051 N N . TYR A 1 133 ? -15.372 11.629 10.384 1.00 89.31 133 TYR A N 1
ATOM 1052 C CA . TYR A 1 133 ? -14.678 10.338 10.461 1.00 89.31 133 TYR A CA 1
ATOM 1053 C C . TYR A 1 133 ? -14.533 9.839 11.899 1.00 89.31 133 TYR A C 1
ATOM 1055 O O . TYR A 1 133 ? -14.760 8.659 12.156 1.00 89.31 133 TYR A O 1
ATOM 1063 N N . GLY A 1 134 ? -14.207 10.732 12.836 1.00 90.69 134 GLY A N 1
ATOM 1064 C CA . GLY A 1 134 ? -14.090 10.382 14.250 1.00 90.69 134 GLY A CA 1
ATOM 1065 C C . GLY A 1 134 ? -15.404 9.860 14.836 1.00 90.69 134 GLY A C 1
ATOM 1066 O O . GLY A 1 134 ? -15.416 8.814 15.476 1.00 90.69 134 GLY A O 1
ATOM 1067 N N . LYS A 1 135 ? -16.528 10.532 14.551 1.00 89.75 135 LYS A N 1
ATOM 1068 C CA . LYS A 1 135 ? -17.865 10.082 14.975 1.00 89.75 135 LYS A CA 1
ATOM 1069 C C . LYS A 1 135 ? -18.240 8.726 14.384 1.00 89.75 135 LYS A C 1
ATOM 1071 O O . LYS A 1 135 ? -18.687 7.852 15.117 1.00 89.75 135 LYS A O 1
ATOM 1076 N N . LEU A 1 136 ? -18.011 8.542 13.082 1.00 90.38 136 LEU A N 1
ATOM 1077 C CA . LEU A 1 136 ? -18.257 7.260 12.423 1.00 90.38 136 LEU A CA 1
ATOM 1078 C C . LEU A 1 136 ? -17.436 6.140 13.074 1.00 90.38 136 LEU A C 1
ATOM 1080 O O . LEU A 1 136 ? -17.943 5.043 13.295 1.00 90.38 136 LEU A O 1
ATOM 1084 N N . LEU A 1 137 ? -16.171 6.416 13.400 1.00 92.12 137 LEU A N 1
ATOM 1085 C CA . LEU A 1 137 ? -15.309 5.443 14.055 1.00 92.12 137 LEU A CA 1
ATOM 1086 C C . LEU A 1 137 ? -15.815 5.095 15.460 1.00 92.12 137 LEU A C 1
ATOM 1088 O O . LEU A 1 137 ? -15.871 3.916 15.787 1.00 92.12 137 LEU A O 1
ATOM 1092 N N . VAL A 1 138 ? -16.234 6.077 16.261 1.00 92.69 138 VAL A N 1
ATOM 1093 C CA . VAL A 1 138 ? -16.834 5.838 17.588 1.00 92.69 138 VAL A CA 1
ATOM 1094 C C . VAL A 1 138 ? -18.066 4.931 17.489 1.00 92.69 138 VAL A C 1
ATOM 1096 O O . VAL A 1 138 ? -18.160 3.940 18.218 1.00 92.69 138 VAL A O 1
ATOM 1099 N N . GLU A 1 139 ? -18.977 5.208 16.551 1.00 90.50 139 GLU A N 1
ATOM 1100 C CA . GLU A 1 139 ? -20.166 4.377 16.324 1.00 90.50 139 GLU A CA 1
ATOM 1101 C C . GLU A 1 139 ? -19.778 2.934 15.968 1.00 90.50 139 GLU A C 1
ATOM 1103 O O . GLU A 1 139 ? -20.259 1.986 16.592 1.00 90.50 139 GLU A O 1
ATOM 1108 N N . MET A 1 140 ? -18.840 2.754 15.035 1.00 90.50 140 MET A N 1
ATOM 1109 C CA . MET A 1 140 ? -18.361 1.429 14.622 1.00 90.50 140 MET A CA 1
ATOM 1110 C C . MET A 1 140 ? -17.681 0.668 15.764 1.00 90.50 140 MET A C 1
ATOM 1112 O O . MET A 1 140 ? -17.896 -0.532 15.933 1.00 90.50 140 MET A O 1
ATOM 1116 N N . VAL A 1 141 ? -16.886 1.365 16.573 1.00 92.38 141 VAL A N 1
ATOM 1117 C CA . VAL A 1 141 ? -16.164 0.800 17.718 1.00 92.38 141 VAL A CA 1
ATOM 1118 C C . VAL A 1 141 ? -17.113 0.271 18.792 1.00 92.38 141 VAL A C 1
ATOM 1120 O O . VAL A 1 141 ? -16.789 -0.724 19.440 1.00 92.38 141 VAL A O 1
ATOM 1123 N N . SER A 1 142 ? -18.286 0.887 18.950 1.00 89.50 142 SER A N 1
ATOM 1124 C CA . SER A 1 142 ? -19.312 0.417 19.887 1.00 89.50 142 SER A CA 1
ATOM 1125 C C . SER A 1 142 ? -20.051 -0.846 19.415 1.00 89.50 142 SER A C 1
ATOM 1127 O O . SER A 1 142 ? -20.552 -1.606 20.242 1.00 89.50 142 SER A O 1
ATOM 1129 N N . ILE A 1 143 ? -20.102 -1.089 18.099 1.00 90.12 143 ILE A N 1
ATOM 1130 C CA . ILE A 1 143 ? -20.859 -2.194 17.487 1.00 90.12 143 ILE A CA 1
ATOM 1131 C C . ILE A 1 143 ? -19.965 -3.418 17.236 1.00 90.12 143 ILE A C 1
ATOM 1133 O O . ILE A 1 143 ? -20.383 -4.555 17.465 1.00 90.12 143 ILE A O 1
ATOM 1137 N N . VAL A 1 144 ? -18.737 -3.211 16.756 1.00 89.31 144 VAL A N 1
ATOM 1138 C CA . VAL A 1 144 ? -17.810 -4.295 16.395 1.00 89.31 144 VAL A CA 1
ATOM 1139 C C . VAL A 1 144 ? -17.096 -4.811 17.646 1.00 89.31 144 VAL A C 1
ATOM 1141 O O . VAL A 1 144 ? -16.454 -4.044 18.356 1.00 89.31 144 VAL A O 1
ATOM 1144 N N . GLN A 1 145 ? -17.152 -6.115 17.920 1.00 82.31 145 GLN A N 1
ATOM 1145 C CA . GLN A 1 145 ? -16.672 -6.686 19.190 1.00 82.31 145 GLN A CA 1
ATOM 1146 C C . GLN A 1 145 ? -15.149 -6.878 19.256 1.00 82.31 145 GLN A C 1
ATOM 1148 O O . GLN A 1 145 ? -14.539 -6.476 20.243 1.00 82.31 145 GLN A O 1
ATOM 1153 N N . ASP A 1 146 ? -14.514 -7.361 18.189 1.00 84.75 146 ASP A N 1
ATOM 1154 C CA . ASP A 1 146 ? -13.096 -7.741 18.222 1.00 84.75 146 ASP A CA 1
ATOM 1155 C C . ASP A 1 146 ? -12.182 -6.601 17.744 1.00 84.75 146 ASP A C 1
ATOM 1157 O O . ASP A 1 146 ? -11.942 -5.624 18.464 1.00 84.75 146 ASP A O 1
ATOM 1161 N N . GLY A 1 147 ? -11.683 -6.711 16.515 1.00 89.56 147 GLY A N 1
ATOM 1162 C CA . GLY A 1 147 ? -10.694 -5.819 15.930 1.00 89.56 147 GLY A CA 1
ATOM 1163 C C . GLY A 1 147 ? -11.261 -4.932 14.825 1.00 89.56 147 GLY A C 1
ATOM 1164 O O . GLY A 1 147 ? -12.078 -5.376 14.019 1.00 89.56 147 GLY A O 1
ATOM 1165 N N . ILE A 1 148 ? -10.794 -3.686 14.759 1.00 91.50 148 ILE A N 1
ATOM 1166 C CA . ILE A 1 148 ? -11.038 -2.772 13.637 1.00 91.50 148 ILE A CA 1
ATOM 1167 C C . ILE A 1 148 ? -9.692 -2.347 13.056 1.00 91.50 148 ILE A C 1
ATOM 1169 O O . ILE A 1 148 ? -8.781 -1.971 13.786 1.00 91.50 148 ILE A O 1
ATOM 1173 N N . VAL A 1 149 ? -9.575 -2.342 11.732 1.00 90.69 149 VAL A N 1
ATOM 1174 C CA . VAL A 1 149 ? -8.398 -1.808 11.038 1.00 90.69 149 VAL A CA 1
ATOM 1175 C C . VAL A 1 149 ? -8.830 -0.583 10.246 1.00 90.69 149 VAL A C 1
ATOM 1177 O O . VAL A 1 149 ? -9.715 -0.682 9.395 1.00 90.69 149 VAL A O 1
ATOM 1180 N N . CYS A 1 150 ? -8.226 0.570 10.531 1.00 90.81 150 CYS A N 1
ATOM 1181 C CA . CYS A 1 150 ? -8.500 1.814 9.815 1.00 90.81 150 CYS A CA 1
ATOM 1182 C C . CYS A 1 150 ? -7.299 2.181 8.951 1.00 90.81 150 CYS A C 1
ATOM 1184 O O . CYS A 1 150 ? -6.191 2.351 9.460 1.00 90.81 150 CYS A O 1
ATOM 1186 N N . PHE A 1 151 ? -7.538 2.338 7.652 1.00 89.88 151 PHE A N 1
ATOM 1187 C CA . PHE A 1 151 ? -6.507 2.718 6.697 1.00 89.88 151 PHE A CA 1
ATOM 1188 C C . PHE A 1 151 ? -6.579 4.208 6.356 1.00 89.88 151 PHE A C 1
ATOM 1190 O O . PHE A 1 151 ? -7.614 4.709 5.916 1.00 89.88 151 PHE A O 1
ATOM 1197 N N . PHE A 1 152 ? -5.451 4.892 6.504 1.00 88.50 152 PHE A N 1
ATOM 1198 C CA . PHE A 1 152 ? -5.240 6.285 6.136 1.00 88.50 152 PHE A CA 1
ATOM 1199 C C . PHE A 1 152 ? -4.484 6.387 4.805 1.00 88.50 152 PHE A C 1
ATOM 1201 O O . PHE A 1 152 ? -3.794 5.463 4.372 1.00 88.50 152 PHE A O 1
ATOM 1208 N N . VAL A 1 153 ? -4.609 7.540 4.147 1.00 85.50 153 VAL A N 1
ATOM 1209 C CA . VAL A 1 153 ? -3.991 7.812 2.836 1.00 85.50 153 VAL A CA 1
ATOM 1210 C C . VAL A 1 153 ? -2.481 8.067 2.912 1.00 85.50 153 VAL A C 1
ATOM 1212 O O . VAL A 1 153 ? -1.763 7.770 1.961 1.00 85.50 153 VAL A O 1
ATOM 1215 N N . SER A 1 154 ? -1.984 8.615 4.023 1.00 86.25 154 SER A N 1
ATOM 1216 C CA . SER A 1 154 ? -0.562 8.878 4.271 1.00 86.25 154 SER A CA 1
ATOM 1217 C C . SER A 1 154 ? -0.290 8.973 5.775 1.00 86.25 154 SER A C 1
ATOM 1219 O O . SER A 1 154 ? -1.213 9.234 6.545 1.00 86.25 154 SER A O 1
ATOM 1221 N N . TYR A 1 155 ? 0.975 8.812 6.187 1.00 87.50 155 TYR A N 1
ATOM 1222 C CA . TYR A 1 155 ? 1.382 9.008 7.588 1.00 87.50 155 TYR A CA 1
ATOM 1223 C C . TYR A 1 155 ? 1.141 10.447 8.046 1.00 87.50 155 TYR A C 1
ATOM 1225 O O . TYR A 1 155 ? 0.542 10.655 9.087 1.00 87.50 155 TYR A O 1
ATOM 1233 N N . SER A 1 156 ? 1.490 11.436 7.214 1.00 87.44 156 SER A N 1
ATOM 1234 C CA . SER A 1 156 ? 1.256 12.850 7.529 1.00 87.44 156 SER A CA 1
ATOM 1235 C C . SER A 1 156 ? -0.211 13.157 7.830 1.00 87.44 156 SER A C 1
ATOM 1237 O O . SER A 1 156 ? -0.513 13.857 8.789 1.00 87.44 156 SER A O 1
ATOM 1239 N N . TYR A 1 157 ? -1.128 12.599 7.035 1.00 88.06 157 TYR A N 1
ATOM 1240 C CA . TYR A 1 157 ? -2.559 12.791 7.240 1.00 88.06 157 TYR A CA 1
ATOM 1241 C C . TYR A 1 157 ? -3.067 12.032 8.469 1.00 88.06 157 TYR A C 1
ATOM 1243 O O . TYR A 1 157 ? -3.921 12.527 9.195 1.00 88.06 157 TYR A O 1
ATOM 1251 N N . MET A 1 158 ? -2.543 10.829 8.716 1.00 90.44 158 MET A N 1
ATOM 1252 C CA . MET A 1 158 ? -2.861 10.063 9.918 1.00 90.44 158 MET A CA 1
ATOM 1253 C C . MET A 1 158 ? -2.475 10.837 11.185 1.00 90.44 158 MET A C 1
ATOM 1255 O O . MET A 1 158 ? -3.310 10.981 12.074 1.00 90.44 158 MET A O 1
ATOM 1259 N N . ASP A 1 159 ? -1.261 11.388 11.239 1.00 90.56 159 ASP A N 1
ATOM 1260 C CA . ASP A 1 159 ? -0.767 12.150 12.390 1.00 90.56 159 ASP A CA 1
ATOM 1261 C C . ASP A 1 159 ? -1.622 13.402 12.652 1.00 90.56 159 ASP A C 1
ATOM 1263 O O . ASP A 1 159 ? -2.024 13.656 13.789 1.00 90.56 159 ASP A O 1
ATOM 1267 N N . GLU A 1 160 ? -1.976 14.147 11.599 1.00 90.12 160 GLU A N 1
ATOM 1268 C CA . GLU A 1 160 ? -2.836 15.337 11.680 1.00 90.12 160 GLU A CA 1
ATOM 1269 C C . GLU A 1 160 ? -4.240 15.010 12.223 1.00 90.12 160 GLU A C 1
ATOM 1271 O O . GLU A 1 160 ? -4.762 15.694 13.114 1.00 90.12 160 GLU A O 1
ATOM 1276 N N . ILE A 1 161 ? -4.854 13.934 11.723 1.00 91.31 161 ILE A N 1
ATOM 1277 C CA . ILE A 1 161 ? -6.186 13.503 12.162 1.00 91.31 161 ILE A CA 1
ATOM 1278 C C . ILE A 1 161 ? -6.151 12.986 13.601 1.00 91.31 161 ILE A C 1
ATOM 1280 O O . ILE A 1 161 ? -7.032 13.333 14.390 1.00 91.31 161 ILE A O 1
ATOM 1284 N N . ILE A 1 162 ? -5.134 12.203 13.973 1.00 92.44 162 ILE A N 1
ATOM 1285 C CA . ILE A 1 162 ? -4.977 11.695 15.342 1.00 92.44 162 ILE A CA 1
ATOM 1286 C C . ILE A 1 162 ? -4.768 12.850 16.325 1.00 92.44 162 ILE A C 1
ATOM 1288 O O . ILE A 1 162 ? -5.402 12.855 17.383 1.00 92.44 162 ILE A O 1
ATOM 1292 N N . ALA A 1 163 ? -3.952 13.848 15.973 1.00 92.19 163 ALA A N 1
ATOM 1293 C CA . ALA A 1 163 ? -3.780 15.054 16.782 1.00 92.19 163 ALA A CA 1
ATOM 1294 C C . ALA A 1 163 ? -5.121 15.784 16.979 1.00 92.19 163 ALA A C 1
ATOM 1296 O O . ALA A 1 163 ? -5.531 16.051 18.110 1.00 92.19 163 ALA A O 1
ATOM 1297 N N . THR A 1 164 ? -5.877 15.978 15.894 1.00 91.75 164 THR A N 1
ATOM 1298 C CA . THR A 1 164 ? -7.210 16.601 15.937 1.00 91.75 164 THR A CA 1
ATOM 1299 C C . THR A 1 164 ? -8.199 15.805 16.802 1.00 91.75 164 THR A C 1
ATOM 1301 O O . THR A 1 164 ? -8.990 16.375 17.562 1.00 91.75 164 THR A O 1
ATOM 1304 N N . TRP A 1 165 ? -8.182 14.472 16.723 1.00 93.88 165 TRP A N 1
ATOM 1305 C CA . TRP A 1 165 ? -9.027 13.595 17.543 1.00 93.88 165 TRP A CA 1
ATOM 1306 C C . TRP A 1 165 ? -8.628 13.579 19.015 1.00 93.88 165 TRP A C 1
ATOM 1308 O O . TRP A 1 165 ? -9.497 13.436 19.880 1.00 93.88 165 TRP A O 1
ATOM 1318 N N . ASN A 1 166 ? -7.342 13.734 19.313 1.00 93.38 166 ASN A N 1
ATOM 1319 C CA . ASN A 1 166 ? -6.860 13.869 20.679 1.00 93.38 166 ASN A CA 1
ATOM 1320 C C . ASN A 1 166 ? -7.334 15.192 21.301 1.00 93.38 166 ASN A C 1
ATOM 1322 O O . ASN A 1 166 ? -7.901 15.180 22.397 1.00 93.38 166 ASN A O 1
ATOM 1326 N N . ASP A 1 167 ? -7.198 16.300 20.570 1.00 92.44 167 ASP A N 1
ATOM 1327 C CA . ASP A 1 167 ? -7.584 17.638 21.036 1.00 92.44 167 ASP A CA 1
ATOM 1328 C C . ASP A 1 167 ? -9.103 17.786 21.200 1.00 92.44 167 ASP A C 1
ATOM 1330 O O . ASP A 1 167 ? -9.584 18.375 22.169 1.00 92.44 167 ASP A O 1
ATOM 1334 N N . SER A 1 168 ? -9.879 17.194 20.290 1.00 90.06 168 SER A N 1
ATOM 1335 C CA . SER A 1 168 ? -11.349 17.172 20.366 1.00 90.06 168 SER A CA 1
ATOM 1336 C C . SER A 1 168 ? -11.912 16.151 21.365 1.00 90.06 168 SER A C 1
ATOM 1338 O O . SER A 1 168 ? -13.118 16.142 21.610 1.00 90.06 168 SER A O 1
ATOM 1340 N N . GLY A 1 169 ? -11.066 15.295 21.947 1.00 93.06 169 GLY A N 1
ATOM 1341 C CA . GLY A 1 169 ? -11.456 14.270 22.919 1.00 93.06 169 GLY A CA 1
ATOM 1342 C C . GLY A 1 169 ? -12.069 12.997 22.323 1.00 93.06 169 GLY A C 1
ATOM 1343 O O . GLY A 1 169 ? -12.325 12.057 23.074 1.00 93.06 169 GLY A O 1
ATOM 1344 N N . ILE A 1 170 ? -12.237 12.918 21.000 1.00 94.00 170 ILE A N 1
ATOM 1345 C CA . ILE A 1 170 ? -12.759 11.735 20.291 1.00 94.00 170 ILE A CA 1
ATOM 1346 C C . ILE A 1 170 ? -11.871 10.515 20.548 1.00 94.00 170 ILE A C 1
ATOM 1348 O O . ILE A 1 170 ? -12.364 9.417 20.793 1.00 94.00 170 ILE A O 1
ATOM 1352 N N . LEU A 1 171 ? -10.547 10.700 20.553 1.00 93.38 171 LEU A N 1
ATOM 1353 C CA . LEU A 1 171 ? -9.618 9.594 20.788 1.00 93.38 171 LEU A CA 1
ATOM 1354 C C . LEU A 1 171 ? -9.825 8.964 22.174 1.00 93.38 171 LEU A C 1
ATOM 1356 O O . LEU A 1 171 ? -9.740 7.747 22.320 1.00 93.38 171 LEU A O 1
ATOM 1360 N N . LYS A 1 172 ? -10.163 9.775 23.183 1.00 93.94 172 LYS A N 1
ATOM 1361 C CA . LYS A 1 172 ? -10.459 9.278 24.534 1.00 93.94 172 LYS A CA 1
ATOM 1362 C C . LYS A 1 172 ? -11.740 8.451 24.557 1.00 93.94 172 LYS A C 1
ATOM 1364 O O . LYS A 1 172 ? -11.767 7.433 25.237 1.00 93.94 172 LYS A O 1
ATOM 1369 N N . GLU A 1 173 ? -12.767 8.865 23.818 1.00 93.81 173 GLU A N 1
ATOM 1370 C CA . GLU A 1 173 ? -14.019 8.114 23.666 1.00 93.81 173 GLU A CA 1
ATOM 1371 C C . GLU A 1 173 ? -13.764 6.753 23.006 1.00 93.81 173 GLU A C 1
ATOM 1373 O O . GLU A 1 173 ? -14.174 5.718 23.524 1.00 93.81 173 GLU A O 1
ATOM 1378 N N . ILE A 1 174 ? -12.961 6.722 21.941 1.00 93.69 174 ILE A N 1
ATOM 1379 C CA . ILE A 1 174 ? -12.540 5.475 21.288 1.00 93.69 174 ILE A CA 1
ATOM 1380 C C . ILE A 1 174 ? -11.794 4.553 22.271 1.00 93.69 174 ILE A C 1
ATOM 1382 O O . ILE A 1 174 ? -12.090 3.358 22.361 1.00 93.69 174 ILE A O 1
ATOM 1386 N N . MET A 1 175 ? -10.855 5.110 23.043 1.00 92.94 175 MET A N 1
ATOM 1387 C CA . MET A 1 175 ? -10.044 4.365 24.013 1.00 92.94 175 MET A CA 1
ATOM 1388 C C . MET A 1 175 ? -10.845 3.795 25.195 1.00 92.94 175 MET A C 1
ATOM 1390 O O . MET A 1 175 ? -10.365 2.875 25.862 1.00 92.94 175 MET A O 1
ATOM 1394 N N . GLN A 1 176 ? -12.051 4.307 25.466 1.00 92.56 176 GLN A N 1
ATOM 1395 C CA . GLN A 1 176 ? -12.956 3.717 26.462 1.00 92.56 176 GLN A CA 1
ATOM 1396 C C . GLN A 1 176 ? -13.509 2.365 26.002 1.00 92.56 176 GLN A C 1
ATOM 1398 O O . GLN A 1 176 ? -13.784 1.505 26.839 1.00 92.56 176 GLN A O 1
ATOM 1403 N N . HIS A 1 177 ? -13.635 2.163 24.690 1.00 91.38 177 HIS A N 1
ATOM 1404 C CA . HIS A 1 177 ? -14.172 0.939 24.108 1.00 91.38 177 HIS A CA 1
ATOM 1405 C C . HIS A 1 177 ? -13.084 -0.056 23.687 1.00 91.38 177 HIS A C 1
ATOM 1407 O O . HIS A 1 177 ? -13.241 -1.251 23.929 1.00 91.38 177 HIS A O 1
ATOM 1413 N N . LYS A 1 178 ? -11.995 0.404 23.052 1.00 93.62 178 LYS A N 1
ATOM 1414 C CA . LYS A 1 178 ? -10.950 -0.469 22.482 1.00 93.62 178 LYS A CA 1
ATOM 1415 C C . LYS A 1 178 ? -9.548 0.097 22.669 1.00 93.62 178 LYS A C 1
ATOM 1417 O O . LYS A 1 178 ? -9.355 1.305 22.762 1.00 93.62 178 LYS A O 1
ATOM 1422 N N . LEU A 1 179 ? -8.546 -0.783 22.680 1.00 93.88 179 LEU A N 1
ATOM 1423 C CA . LEU A 1 179 ? -7.141 -0.361 22.659 1.00 93.88 179 LEU A CA 1
ATOM 1424 C C . LEU A 1 179 ? -6.761 0.167 21.273 1.00 93.88 179 LEU A C 1
ATOM 1426 O O . LEU A 1 179 ? -7.127 -0.436 20.270 1.00 93.88 179 LEU A O 1
ATOM 1430 N N . VAL A 1 180 ? -6.011 1.266 21.215 1.00 94.75 180 VAL A N 1
ATOM 1431 C CA . VAL A 1 180 ? -5.565 1.875 19.955 1.00 94.75 180 VAL A CA 1
ATOM 1432 C C . VAL A 1 180 ? -4.088 1.565 19.736 1.00 94.75 180 VAL A C 1
ATOM 1434 O O . VAL A 1 180 ? -3.261 1.815 20.611 1.00 94.75 180 VAL A O 1
ATOM 1437 N N . PHE A 1 181 ? -3.770 1.043 18.557 1.00 93.75 181 PHE A N 1
ATOM 1438 C CA . PHE A 1 181 ? -2.418 0.784 18.076 1.00 93.75 181 PHE A CA 1
ATOM 1439 C C . PHE A 1 181 ? -2.200 1.564 16.783 1.00 93.75 181 PHE A C 1
ATOM 1441 O O . PHE A 1 181 ? -3.084 1.606 15.926 1.00 93.75 181 PHE A O 1
ATOM 1448 N N . ILE A 1 182 ? -1.034 2.189 16.649 1.00 92.19 182 ILE A N 1
ATOM 1449 C CA . ILE A 1 182 ? -0.704 3.062 15.523 1.00 92.19 182 ILE A CA 1
ATOM 1450 C C . ILE A 1 182 ? 0.517 2.486 14.819 1.00 92.19 182 ILE A C 1
ATOM 1452 O O . ILE A 1 182 ? 1.499 2.118 15.462 1.00 92.19 182 ILE A O 1
ATOM 1456 N N . GLU A 1 183 ? 0.438 2.391 13.501 1.00 89.12 183 GLU A N 1
ATOM 1457 C CA . GLU A 1 183 ? 1.558 2.026 12.651 1.00 89.12 183 GLU A CA 1
ATOM 1458 C C . GLU A 1 183 ? 2.595 3.153 12.590 1.00 89.12 183 GLU A C 1
ATOM 1460 O O . GLU A 1 183 ? 2.255 4.299 12.297 1.00 89.12 183 GLU A O 1
ATOM 1465 N N . THR A 1 184 ? 3.871 2.818 12.777 1.00 87.81 184 THR A N 1
ATOM 1466 C CA . THR A 1 184 ? 4.984 3.759 12.607 1.00 87.81 184 THR A CA 1
ATOM 1467 C C . THR A 1 184 ? 5.821 3.394 11.380 1.00 87.81 184 THR A C 1
ATOM 1469 O O . THR A 1 184 ? 5.588 2.390 10.705 1.00 87.81 184 THR A O 1
ATOM 1472 N N . GLN A 1 185 ? 6.787 4.245 11.029 1.00 84.19 185 GLN A N 1
ATOM 1473 C CA . GLN A 1 185 ? 7.712 3.950 9.928 1.00 84.19 185 GLN A CA 1
ATOM 1474 C C . GLN A 1 185 ? 8.772 2.911 10.32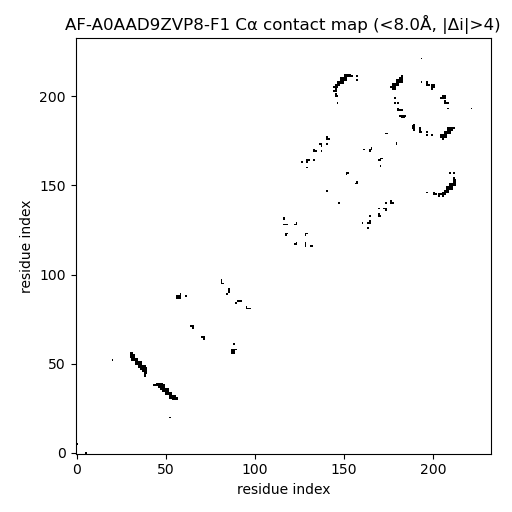2 1.00 84.19 185 GLN A C 1
ATOM 1476 O O . GLN A 1 185 ? 9.398 2.321 9.441 1.00 84.19 185 GLN A O 1
ATOM 1481 N N . ASP A 1 186 ? 8.959 2.669 11.623 1.00 85.81 186 ASP A N 1
ATOM 1482 C CA . ASP A 1 186 ? 9.862 1.640 12.121 1.00 85.81 186 ASP A CA 1
ATOM 1483 C C . ASP A 1 186 ? 9.196 0.257 12.023 1.00 85.81 186 ASP A C 1
ATOM 1485 O O . ASP A 1 186 ? 8.089 0.007 12.518 1.00 85.81 186 ASP A O 1
ATOM 1489 N N . VAL A 1 187 ? 9.896 -0.664 11.362 1.00 82.25 187 VAL A N 1
ATOM 1490 C CA . VAL A 1 187 ? 9.468 -2.052 11.172 1.00 82.25 187 VAL A CA 1
ATOM 1491 C C . VAL A 1 187 ? 9.366 -2.784 12.511 1.00 82.25 187 VAL A C 1
ATOM 1493 O O . VAL A 1 187 ? 8.437 -3.575 12.700 1.00 82.25 187 VAL A O 1
ATOM 1496 N N . VAL A 1 188 ? 10.283 -2.527 13.446 1.00 86.94 188 VAL A N 1
ATOM 1497 C CA . VAL A 1 188 ? 10.328 -3.216 14.742 1.00 86.94 188 VAL A CA 1
ATOM 1498 C C . VAL A 1 188 ? 9.138 -2.797 15.601 1.00 86.94 188 VAL A C 1
ATOM 1500 O O . VAL A 1 188 ? 8.398 -3.654 16.091 1.00 86.94 188 VAL A O 1
ATOM 1503 N N . GLU A 1 189 ? 8.901 -1.491 15.722 1.00 87.56 189 GLU A N 1
ATOM 1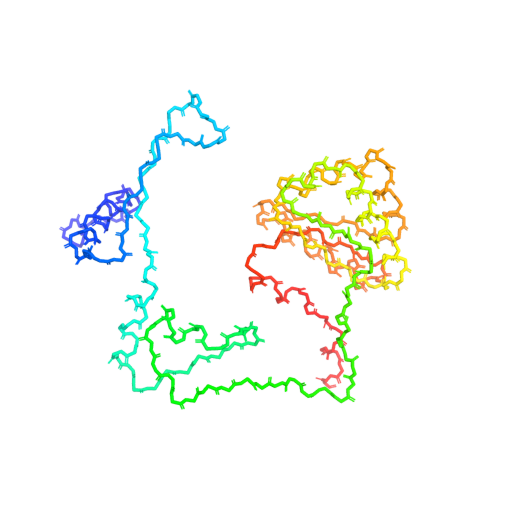504 C CA . GLU A 1 189 ? 7.749 -0.956 16.453 1.00 87.56 189 GLU A CA 1
ATOM 1505 C C . GLU A 1 189 ? 6.427 -1.410 15.841 1.00 87.56 189 GLU A C 1
ATOM 1507 O O . GLU A 1 189 ? 5.527 -1.844 16.561 1.00 87.56 189 GLU A O 1
ATOM 1512 N N . THR A 1 190 ? 6.319 -1.380 14.511 1.00 86.81 190 THR A N 1
ATOM 1513 C CA . THR A 1 190 ? 5.100 -1.821 13.830 1.00 86.81 190 THR A CA 1
ATOM 1514 C C . THR A 1 190 ? 4.818 -3.301 14.073 1.00 86.81 190 THR A C 1
ATOM 1516 O O . THR A 1 190 ? 3.666 -3.681 14.286 1.00 86.81 190 THR A O 1
ATOM 1519 N N . THR A 1 191 ? 5.852 -4.143 14.082 1.00 86.19 191 THR A N 1
ATOM 1520 C CA . THR A 1 191 ? 5.698 -5.576 14.375 1.00 86.19 191 THR A CA 1
ATOM 1521 C C . THR A 1 191 ? 5.195 -5.782 15.804 1.00 86.19 1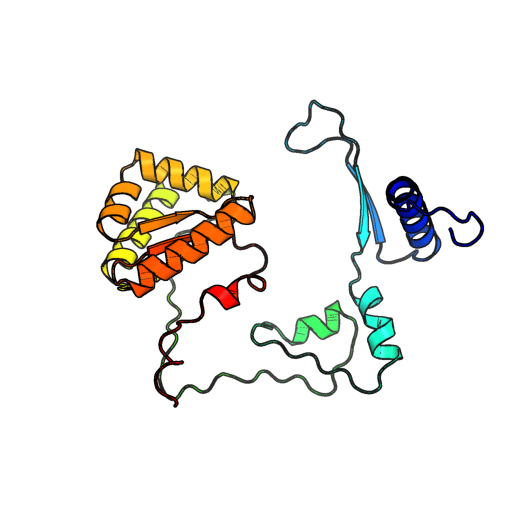91 THR A C 1
ATOM 1523 O O . THR A 1 191 ? 4.238 -6.524 16.025 1.00 86.19 191 THR A O 1
ATOM 1526 N N . LEU A 1 192 ? 5.759 -5.051 16.769 1.00 89.31 192 LEU A N 1
ATOM 1527 C CA . LEU A 1 192 ? 5.311 -5.094 18.160 1.00 89.31 192 LEU A CA 1
ATOM 1528 C C . LEU A 1 192 ? 3.864 -4.592 18.321 1.00 89.31 192 LEU A C 1
ATOM 1530 O O . LEU A 1 192 ? 3.080 -5.176 19.074 1.00 89.31 192 LEU A O 1
ATOM 1534 N N . ALA A 1 193 ? 3.496 -3.520 17.617 1.00 89.50 193 ALA A N 1
ATOM 1535 C CA . ALA A 1 193 ? 2.142 -2.974 17.624 1.00 89.50 193 ALA A CA 1
ATOM 1536 C C . ALA A 1 193 ? 1.123 -3.977 17.057 1.00 89.50 193 ALA A C 1
ATOM 1538 O O . ALA A 1 193 ? 0.054 -4.154 17.644 1.00 89.50 193 ALA A O 1
ATOM 1539 N N . LEU A 1 194 ? 1.469 -4.680 15.974 1.00 88.25 194 LEU A N 1
ATOM 1540 C CA . LEU A 1 194 ? 0.642 -5.739 15.385 1.00 88.25 194 LEU A CA 1
ATOM 1541 C C . LEU A 1 194 ? 0.475 -6.938 16.328 1.00 88.25 194 LEU A C 1
ATOM 1543 O O . LEU A 1 194 ? -0.645 -7.419 16.523 1.00 88.25 194 LEU A O 1
ATOM 1547 N N . ASP A 1 195 ? 1.556 -7.389 16.966 1.00 89.38 195 ASP A N 1
ATOM 1548 C CA . ASP A 1 195 ? 1.501 -8.489 17.934 1.00 89.38 195 ASP A CA 1
ATOM 1549 C C . ASP A 1 195 ? 0.611 -8.145 19.135 1.00 89.38 195 ASP A C 1
ATOM 1551 O O . ASP A 1 195 ? -0.168 -8.977 19.613 1.00 89.38 195 ASP A O 1
ATOM 1555 N N . ASN A 1 196 ? 0.691 -6.905 19.621 1.00 91.38 196 ASN A N 1
ATOM 1556 C CA . ASN A 1 196 ? -0.144 -6.435 20.721 1.00 91.38 196 ASN A CA 1
ATOM 1557 C C . ASN A 1 196 ? -1.605 -6.230 20.302 1.00 91.38 196 ASN A C 1
ATOM 1559 O O . ASN A 1 196 ? -2.501 -6.567 21.078 1.00 91.38 196 ASN A O 1
ATOM 1563 N N . TYR A 1 197 ? -1.858 -5.756 19.079 1.00 91.56 197 TYR A N 1
ATOM 1564 C CA . TYR A 1 197 ? -3.201 -5.689 18.500 1.00 91.56 197 TYR A CA 1
ATOM 1565 C C . TYR A 1 197 ? -3.864 -7.070 18.474 1.00 91.56 197 TYR A C 1
ATOM 1567 O O . TYR A 1 197 ? -5.001 -7.221 18.932 1.00 91.56 197 TYR A O 1
ATOM 1575 N N . ARG A 1 198 ? -3.136 -8.098 18.024 1.00 88.69 198 ARG A N 1
ATOM 1576 C CA . ARG A 1 198 ? -3.634 -9.477 17.997 1.00 88.69 198 ARG A CA 1
ATOM 1577 C C . ARG A 1 198 ? -3.949 -9.995 19.397 1.00 88.69 198 ARG A C 1
ATOM 1579 O O . ARG A 1 198 ? -5.062 -10.453 19.632 1.00 88.69 198 ARG A O 1
ATOM 1586 N N . LYS A 1 199 ? -3.019 -9.843 20.345 1.00 90.50 199 LYS A N 1
ATOM 1587 C CA . LYS A 1 199 ? -3.240 -10.234 21.749 1.00 90.50 199 LYS A CA 1
ATOM 1588 C C . LYS A 1 199 ? -4.454 -9.530 22.355 1.00 90.50 199 LYS A C 1
ATOM 1590 O O . LYS A 1 199 ? -5.212 -10.146 23.094 1.00 90.50 199 LYS A O 1
ATOM 1595 N N . ALA A 1 200 ? -4.657 -8.250 22.052 1.00 90.88 200 ALA A N 1
ATOM 1596 C CA . ALA A 1 200 ? -5.806 -7.498 22.545 1.00 90.88 200 ALA A CA 1
ATOM 1597 C C . ALA A 1 200 ? -7.142 -8.004 21.969 1.00 90.88 200 ALA A C 1
ATOM 1599 O O . ALA A 1 200 ? -8.138 -8.038 22.699 1.00 90.88 200 ALA A O 1
ATOM 1600 N N . CYS A 1 201 ? -7.154 -8.425 20.700 1.00 89.88 201 CYS A N 1
ATOM 1601 C CA . CYS A 1 201 ? -8.310 -9.078 20.082 1.00 89.88 201 CYS A CA 1
ATOM 1602 C C . CYS A 1 201 ? -8.563 -10.462 20.700 1.00 89.88 201 CYS A C 1
ATOM 1604 O O . CYS A 1 201 ? -9.677 -10.730 21.137 1.00 89.88 201 CYS A O 1
ATOM 1606 N N . ASP A 1 202 ? -7.528 -11.297 20.832 1.00 87.81 202 ASP A N 1
ATOM 1607 C CA . ASP A 1 202 ? -7.639 -12.660 21.375 1.00 87.81 202 ASP A CA 1
ATOM 1608 C C . ASP A 1 202 ? -8.057 -12.675 22.862 1.00 87.81 202 ASP A C 1
ATOM 1610 O O . ASP A 1 202 ? -8.753 -13.582 23.314 1.00 87.81 202 ASP A O 1
ATOM 1614 N N . CYS A 1 203 ? -7.685 -11.646 23.631 1.00 87.50 203 CYS A N 1
ATOM 1615 C CA . CYS A 1 203 ? -8.103 -11.472 25.026 1.00 87.50 203 CYS A CA 1
ATOM 1616 C C . CYS A 1 203 ? -9.536 -10.920 25.186 1.00 87.50 203 CYS A C 1
ATOM 1618 O O . CYS A 1 203 ? -9.961 -10.670 26.315 1.00 87.50 203 CYS A O 1
ATOM 1620 N N . GLY A 1 204 ? -10.266 -10.667 24.092 1.00 84.38 204 GLY A N 1
ATOM 1621 C CA . GLY A 1 204 ? -11.650 -10.175 24.117 1.00 84.38 204 GLY A CA 1
ATOM 1622 C C . GLY A 1 204 ? -11.813 -8.711 24.540 1.00 84.38 204 GLY A C 1
ATOM 1623 O O . GLY A 1 204 ? -12.935 -8.248 24.732 1.00 84.38 204 GLY A O 1
ATOM 1624 N N . ARG A 1 205 ? -10.713 -7.958 24.691 1.00 85.88 205 ARG A N 1
ATOM 1625 C CA . ARG A 1 205 ? -10.766 -6.510 24.964 1.00 85.88 205 ARG A CA 1
ATOM 1626 C C . ARG A 1 205 ? -11.068 -5.709 23.698 1.00 85.88 205 ARG A C 1
ATOM 1628 O O . ARG A 1 205 ? -11.637 -4.625 23.780 1.00 85.88 205 ARG A O 1
ATOM 1635 N N . GLY A 1 206 ? -10.679 -6.251 22.546 1.00 89.56 206 GLY A N 1
ATOM 1636 C CA . GLY A 1 206 ? -10.815 -5.601 21.255 1.00 89.56 206 GLY A CA 1
ATOM 1637 C C . GLY A 1 206 ? -9.800 -4.479 21.051 1.00 89.56 206 GLY A C 1
ATOM 1638 O O . GLY A 1 206 ? -9.301 -3.849 21.993 1.00 89.56 206 GLY A O 1
ATOM 1639 N N . ALA A 1 207 ? -9.465 -4.239 19.791 1.00 93.56 207 ALA A N 1
ATOM 1640 C CA . ALA A 1 207 ? -8.433 -3.283 19.429 1.00 93.56 207 ALA A CA 1
ATOM 1641 C C . ALA A 1 207 ? -8.725 -2.591 18.102 1.00 93.56 207 ALA A C 1
ATOM 1643 O O . ALA A 1 207 ? -9.506 -3.068 17.280 1.00 93.56 207 ALA A O 1
ATOM 1644 N N . ILE A 1 208 ? -8.076 -1.454 17.900 1.00 94.31 208 ILE A N 1
ATOM 1645 C CA . ILE A 1 208 ? -8.099 -0.699 16.660 1.00 94.31 208 ILE A CA 1
ATOM 1646 C C . ILE A 1 208 ? -6.666 -0.525 16.195 1.00 94.31 208 ILE A C 1
ATOM 1648 O O . ILE A 1 208 ? -5.812 -0.115 16.980 1.00 94.31 208 ILE A O 1
ATOM 1652 N N . PHE A 1 209 ? -6.414 -0.829 14.928 1.00 93.38 209 PHE A N 1
ATOM 1653 C CA . PHE A 1 209 ? -5.121 -0.624 14.294 1.00 93.38 209 PHE A CA 1
ATOM 1654 C C . PHE A 1 209 ? -5.226 0.488 13.249 1.00 93.38 209 PHE A C 1
ATOM 1656 O O . PHE A 1 209 ? -5.953 0.350 12.262 1.00 93.38 209 PHE A O 1
ATOM 1663 N N . PHE A 1 210 ? -4.526 1.596 13.475 1.00 93.38 210 PHE A N 1
ATOM 1664 C CA . PHE A 1 210 ? -4.384 2.690 12.516 1.00 93.38 210 PHE A CA 1
ATOM 1665 C C . PHE A 1 210 ? -3.174 2.427 11.628 1.00 93.38 210 PHE A C 1
ATOM 1667 O O . PHE A 1 210 ? -2.058 2.291 12.119 1.00 93.38 210 PHE A O 1
ATOM 1674 N N . SER A 1 211 ? -3.414 2.326 10.324 1.00 90.06 211 SER A N 1
ATOM 1675 C CA . SER A 1 211 ? -2.430 1.915 9.324 1.00 90.06 211 SER A CA 1
ATOM 1676 C C . SER A 1 211 ? -2.492 2.822 8.106 1.00 90.06 211 SER A C 1
ATOM 1678 O O . SER A 1 211 ? -3.519 3.443 7.843 1.00 90.06 211 SER A O 1
ATOM 1680 N N . VAL A 1 212 ? -1.424 2.883 7.317 1.00 87.50 212 VAL A N 1
ATOM 1681 C CA . VAL A 1 212 ? -1.442 3.584 6.028 1.00 87.50 212 VAL A CA 1
ATOM 1682 C C . VAL A 1 212 ? -1.630 2.570 4.905 1.00 87.50 212 VAL A C 1
ATOM 1684 O O . VAL A 1 212 ? -0.954 1.545 4.860 1.00 87.50 212 VAL A O 1
ATOM 1687 N N . ALA A 1 213 ? -2.516 2.866 3.952 1.00 73.25 213 ALA A N 1
ATOM 1688 C CA . ALA A 1 213 ? -2.750 2.030 2.773 1.00 73.25 213 ALA A CA 1
ATOM 1689 C C . ALA A 1 213 ? -1.572 2.095 1.776 1.00 73.25 213 ALA A C 1
ATOM 1691 O O . ALA A 1 213 ? -1.711 2.581 0.655 1.00 73.25 213 ALA A O 1
ATOM 1692 N N . ARG A 1 214 ? -0.387 1.612 2.157 1.00 66.88 214 ARG A N 1
ATOM 1693 C CA . ARG A 1 214 ? 0.709 1.341 1.216 1.00 66.88 214 ARG A CA 1
ATOM 1694 C C . ARG A 1 214 ? 0.607 -0.114 0.791 1.00 66.88 214 ARG A C 1
ATOM 1696 O O . ARG A 1 214 ? 0.709 -0.982 1.643 1.00 66.88 214 ARG A O 1
ATOM 1703 N N . PHE A 1 215 ? 0.343 -0.348 -0.501 1.00 49.72 215 PHE A N 1
ATOM 1704 C CA . PHE A 1 215 ? 0.205 -1.660 -1.154 1.00 49.72 215 PHE A CA 1
ATOM 1705 C C . PHE A 1 215 ? -0.190 -2.794 -0.195 1.00 49.72 215 PHE A C 1
ATOM 1707 O O . PHE A 1 215 ? 0.658 -3.497 0.346 1.00 49.72 215 PHE A O 1
ATOM 1714 N N . LEU A 1 216 ? -1.507 -2.964 -0.047 1.00 47.81 216 LEU A N 1
ATOM 1715 C CA . LEU A 1 216 ? -2.273 -3.895 0.799 1.00 47.81 216 LEU A CA 1
ATOM 1716 C C . LEU A 1 216 ? -1.713 -5.333 0.965 1.00 47.81 216 LEU A C 1
ATOM 1718 O O . LEU A 1 216 ? -2.193 -6.083 1.801 1.00 47.81 216 LEU A O 1
ATOM 1722 N N . LEU A 1 217 ? -0.733 -5.765 0.172 1.00 45.84 217 LEU A N 1
ATOM 1723 C CA . LEU A 1 217 ? -0.329 -7.161 0.024 1.00 45.84 217 LEU A CA 1
ATOM 1724 C C . LEU A 1 217 ? 0.682 -7.655 1.067 1.00 45.84 217 LEU A C 1
ATOM 1726 O O . LEU A 1 217 ? 0.645 -8.835 1.394 1.00 45.84 217 LEU A O 1
ATOM 1730 N N . ALA A 1 218 ? 1.536 -6.801 1.638 1.00 45.94 218 ALA A N 1
ATOM 1731 C CA . ALA A 1 218 ? 2.577 -7.278 2.560 1.00 45.94 218 ALA A CA 1
ATOM 1732 C C . ALA A 1 218 ? 2.065 -7.609 3.977 1.00 45.94 218 ALA A C 1
ATOM 1734 O O . ALA A 1 218 ? 2.804 -8.193 4.765 1.00 45.94 218 ALA A O 1
ATOM 1735 N N . ARG A 1 219 ? 0.826 -7.227 4.334 1.00 52.62 219 ARG A N 1
ATOM 1736 C CA . ARG A 1 219 ? 0.349 -7.303 5.730 1.00 52.62 219 ARG A CA 1
ATOM 1737 C C . ARG A 1 219 ? -1.002 -7.985 5.958 1.00 52.62 219 ARG A C 1
ATOM 1739 O O . ARG A 1 219 ? -1.389 -8.174 7.105 1.00 52.62 219 ARG A O 1
ATOM 1746 N N . LEU A 1 220 ? -1.704 -8.421 4.909 1.00 52.72 220 LEU A N 1
ATOM 1747 C CA . LEU A 1 220 ? -2.977 -9.145 5.066 1.00 52.72 220 LEU A CA 1
ATOM 1748 C C . LEU A 1 220 ? -2.827 -10.514 5.742 1.00 52.72 220 LEU A C 1
ATOM 1750 O O . LEU A 1 220 ? -3.790 -10.996 6.337 1.00 52.72 220 LEU A O 1
ATOM 1754 N N . GLU A 1 221 ? -1.639 -11.126 5.707 1.00 53.81 221 GLU A N 1
ATOM 1755 C CA . GLU A 1 221 ? -1.376 -12.368 6.449 1.00 53.81 221 GLU A CA 1
ATOM 1756 C C . GLU A 1 221 ? -1.571 -12.197 7.963 1.00 53.81 221 GLU A C 1
ATOM 1758 O O . GLU A 1 221 ? -2.028 -13.130 8.623 1.00 53.81 221 GLU A O 1
ATOM 1763 N N . TYR A 1 222 ? -1.334 -10.994 8.498 1.00 52.09 222 TYR A N 1
ATOM 1764 C CA . TYR A 1 222 ? -1.473 -10.695 9.927 1.00 52.09 222 TYR A CA 1
ATOM 1765 C C . TYR A 1 222 ? -2.924 -10.515 10.384 1.00 52.09 222 TYR A C 1
ATOM 1767 O O . TYR A 1 222 ? -3.201 -10.619 11.575 1.00 52.09 222 TYR A O 1
ATOM 1775 N N . PHE A 1 223 ? -3.860 -10.274 9.462 1.00 57.31 223 PHE A N 1
ATOM 1776 C CA . PHE A 1 223 ? -5.278 -10.073 9.786 1.00 57.31 223 PHE A CA 1
ATOM 1777 C C . PHE A 1 223 ? -6.118 -11.345 9.629 1.00 57.31 223 PHE A C 1
ATOM 1779 O O . PHE A 1 223 ? -7.349 -11.289 9.656 1.00 57.31 223 PHE A O 1
ATOM 1786 N N . ARG A 1 224 ? -5.476 -12.510 9.471 1.00 60.31 224 ARG A N 1
ATOM 1787 C CA . ARG A 1 224 ? -6.183 -13.790 9.530 1.00 60.31 224 ARG A CA 1
ATOM 1788 C C . ARG A 1 224 ? -6.749 -13.991 10.933 1.00 60.31 224 ARG A C 1
ATOM 1790 O O . ARG A 1 224 ? -6.015 -13.993 11.915 1.00 60.31 224 ARG A O 1
ATOM 1797 N N . VAL A 1 225 ? -8.059 -14.204 11.011 1.00 54.84 225 VAL A N 1
ATOM 1798 C CA . VAL A 1 225 ? -8.726 -14.594 12.254 1.00 54.84 225 VAL A CA 1
ATOM 1799 C C . VAL A 1 225 ? -8.207 -15.981 12.650 1.00 54.84 225 VAL A C 1
ATOM 1801 O O . VAL A 1 225 ? -8.452 -16.959 11.944 1.00 54.84 225 VAL A O 1
ATOM 1804 N N . THR A 1 226 ? -7.479 -16.082 13.765 1.00 46.72 226 THR A N 1
ATOM 1805 C CA . THR A 1 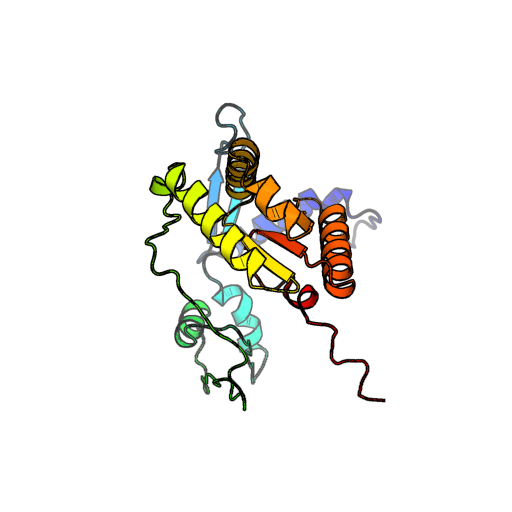226 ? -6.859 -17.343 14.220 1.00 46.72 226 THR A CA 1
ATOM 1806 C C . THR A 1 226 ? -7.858 -18.405 14.706 1.00 46.72 226 THR A C 1
ATOM 1808 O O . THR A 1 226 ? -7.460 -19.483 15.137 1.00 46.72 226 THR A O 1
ATOM 1811 N N . THR A 1 227 ? -9.164 -18.139 14.674 1.00 40.91 227 THR A N 1
ATOM 1812 C CA . THR A 1 227 ? -10.170 -18.911 15.422 1.00 40.91 227 THR A CA 1
ATOM 1813 C C . THR A 1 227 ? -10.508 -20.295 14.856 1.00 40.91 227 THR A C 1
ATOM 1815 O O . THR A 1 227 ? -11.390 -20.948 15.400 1.00 40.91 227 THR A O 1
ATOM 1818 N N . TYR A 1 228 ? -9.845 -20.782 13.799 1.00 37.56 228 TYR A N 1
ATOM 1819 C CA . TYR A 1 228 ? -10.214 -22.060 13.164 1.00 37.56 228 TYR A CA 1
ATOM 1820 C C . TYR A 1 228 ? -9.137 -23.154 13.171 1.00 37.56 228 TYR A C 1
ATOM 1822 O O . TYR A 1 228 ? -9.425 -24.266 12.734 1.00 37.56 228 TYR A O 1
ATOM 1830 N N . GLU A 1 229 ? -7.933 -22.915 13.700 1.00 36.03 229 GLU A N 1
ATOM 1831 C CA . GLU A 1 229 ? -6.891 -23.963 13.727 1.00 36.03 229 GLU A CA 1
ATOM 1832 C C . GLU A 1 229 ? -7.008 -24.947 14.907 1.00 36.03 229 GLU A C 1
ATOM 1834 O O . GLU A 1 229 ? -6.353 -25.987 14.903 1.00 36.03 229 GLU A O 1
ATOM 1839 N N . THR A 1 230 ? -7.874 -24.701 15.893 1.00 33.84 230 THR A N 1
ATOM 1840 C CA . THR A 1 230 ? -7.979 -25.546 17.100 1.00 33.84 230 THR A CA 1
ATOM 1841 C C . THR A 1 230 ? -9.047 -26.645 17.052 1.00 33.84 230 THR A C 1
ATOM 1843 O O . THR A 1 230 ? -9.127 -27.429 17.994 1.00 33.84 230 THR A O 1
ATOM 1846 N N . HIS A 1 231 ? -9.825 -26.777 15.970 1.00 29.89 231 HIS A N 1
ATOM 1847 C CA . HIS A 1 231 ? -10.890 -27.797 15.867 1.00 29.89 231 HIS A CA 1
ATOM 1848 C C . HIS A 1 231 ? -10.694 -28.870 14.783 1.00 29.89 231 HIS A C 1
ATOM 1850 O O . HIS A 1 231 ? -11.589 -29.682 14.565 1.00 29.89 231 HIS A O 1
ATOM 1856 N N . PHE A 1 232 ? -9.516 -28.940 14.156 1.00 31.81 232 PHE A N 1
ATOM 1857 C CA . PHE A 1 232 ? -9.126 -30.064 13.296 1.00 31.81 232 PHE A CA 1
ATOM 1858 C C . PHE A 1 232 ? -7.846 -30.737 13.811 1.00 31.81 232 PHE A C 1
ATOM 1860 O O . PHE A 1 232 ? -6.780 -30.639 13.205 1.00 31.81 232 PHE A O 1
ATOM 1867 N N . ARG A 1 233 ? -7.967 -31.434 14.943 1.00 33.00 233 ARG A N 1
ATOM 1868 C CA . ARG A 1 233 ? -7.153 -32.603 15.301 1.00 33.00 233 ARG A CA 1
ATOM 1869 C C . ARG A 1 233 ? -8.025 -33.620 16.016 1.00 33.00 233 ARG A C 1
ATOM 1871 O O . ARG A 1 233 ? -8.870 -33.179 16.824 1.00 33.00 233 ARG A O 1
#

Mean predicted aligned error: 10.01 Å

Secondary structure (DSSP, 8-state):
-TTTT-S--GGGHHHHHHHHHHHHHHH--SSEEEEEEEE-TT-TTSEEEEEEEEE--THHHHHHHHHH-S------SS--STTHHHHHTT---S---------SS--------SS-----GGGTT-HHHHHHHHHHHHHHHHH--SEEEEEES-HHHHHHHHHHHHHTTHHHHHHHHSEEEE--S-HHHHHHHHHHHHHHHHTTS-EEEEEE-S-TTTTGGGG---TTTTS--

Organism: NCBI:txid43782

Sequence (233 aa):
MMTLEITDTDDFLHIQTICDFATLVGTYTRGLSIIIEPFDERMPHIPDPVLQLSCHDASLAIKPVFDRFQSVVITSGTLSLIDLYPRLLNFHPVVSRSFKISLTRDCICPWFSLMEVSTKFDMRSDPGVARNYGKLLVEMVSIVQDGI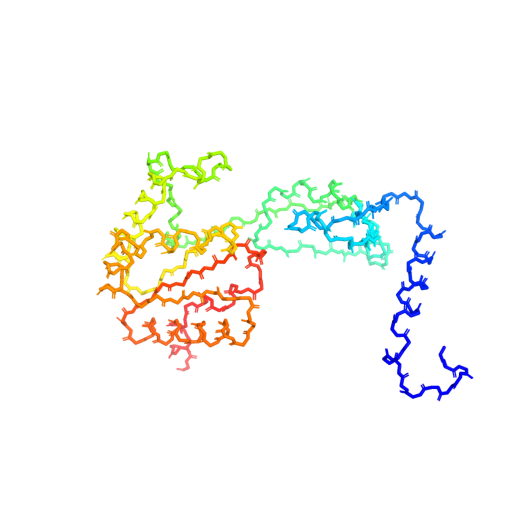VCFFVSYSYMDEIIATWNDSGILKEIMQHKLVFIETQDVVETTLALDNYRKACDCGRGAIFFSVARFLLARLEYFRVTTYETHFR

Nearest PDB structures (foldseek):
  8ebt-assembly1_B  TM=9.466E-01  e=8.323E-20  Homo sapiens
  8gxq-assembly1_HA  TM=9.500E-01  e=5.759E-19  Homo sapiens
  6nmi-assembly1_B  TM=9.503E-01  e=1.515E-18  Homo sapiens
  8byq-assembly1_1  TM=9.310E-01  e=3.284E-18  Homo sapiens
  8uoq-assembly1_0  TM=8.817E-01  e=9.561E-16  Saccharomyces cerevisiae

pLDDT: mean 83.04, std 13.94, range [29.89, 96.62]

Solvent-accessible surface area (backbone atoms only — not comparable to full-atom values): 14759 Å² total; per-residue (Å²): 106,86,89,72,74,67,86,72,63,74,88,44,48,67,59,50,52,52,52,51,49,54,49,48,60,73,69,49,88,68,53,59,48,80,45,76,40,59,43,43,91,91,43,72,89,48,86,47,73,44,82,45,82,44,78,76,48,63,25,70,76,49,44,63,56,62,76,72,40,96,77,82,85,90,83,70,98,77,73,70,67,72,77,52,54,37,67,60,47,70,50,83,74,93,75,86,84,85,82,78,86,84,65,98,58,91,86,72,83,91,79,79,76,90,64,94,76,61,79,49,77,89,43,60,80,37,67,67,51,53,50,51,55,48,51,53,47,45,56,48,53,75,70,54,71,45,72,47,78,46,74,30,92,36,67,72,56,44,54,54,46,51,50,53,28,53,76,72,44,50,46,57,59,42,53,74,61,26,50,79,36,66,62,58,92,48,67,67,61,29,50,52,37,51,55,50,42,50,52,30,28,76,71,67,54,8,19,35,39,40,39,56,69,66,73,74,76,88,56,54,79,75,71,58,79,76,87,68,75,85,81,78,124

Foldseek 3Di:
DVVVPDPDCPVCVVVVVVVVVVCCVVPDPPQKDWDWDQADPVCRPDGDIDIDIDGRQQLVVCVVVPVVDPDDDDDDPPDDPQVVCCVRNVHDDPDDDDDDDDDPDCPDDDDDDPDPQDPDVVCLPPLVSLVVVLVVLLVVLVVDFFEAEDADADPVSVVVSVVSCVVVVSVVSSVVQAAEAEADPDPVSNVVSLVVQVVCRVVRSHHYYYYYPDPPPPCVVSVPDPPPPPPDD

InterPro domains:
  IPR006555 ATP-dependent helicase, C-terminal [PF13307] (137-213)
  IPR006555 ATP-dependent helicase, C-terminal [SM00491] (155-230)
  IPR027417 P-loop containing nucleoside triphosphate hydrolase [G3DSA:3.40.50.300] (111-217)
  IPR045028 Helicase superfamily 1/2, DinG/Rad3-like [PTHR11472] (1-214)

Radius of gyration: 24.21 Å; Cα contacts (8 Å, |Δi|>4): 192; chains: 1; bounding box: 65×58×52 Å